Protein 8B4U (pdb70)

Foldseek 3Di:
DKDKDWDDFPRWIKIKIKQAAPPQDDQAAAAEEEEFEDDLAFQCGDVSLNVVLCVLVSVVTYIYITIGQDCHDPIHHNVQPDALVSSLRVSVVVLVVQCPDSRHDQQRYAYEYAASGLQSRLVNLLPPPSHQEYEYALYAQADCLVVQCVQDDPVQVVVLVVFDFDDSDPPGTYHCNHSVHVVVPRSLVRLLSRLHEYEAEHECAEPPHHCVSVVSSCVNCCPSYVLHYYHYQYVAYRSRPDPVSSVVSSVVVSVSVVVVVRDDVVVVD

Structure (mmCIF, N/CA/C/O bac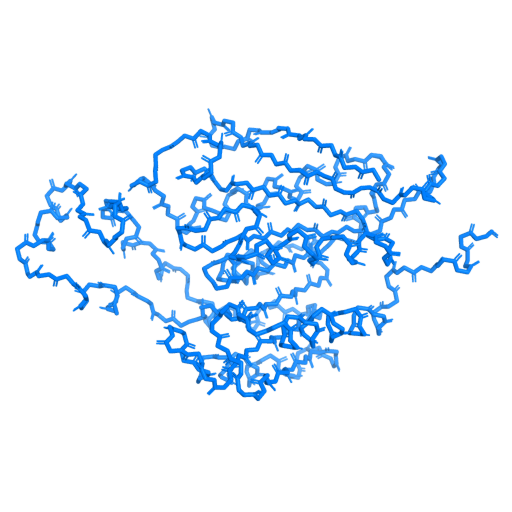kbone):
data_8B4U
#
_entry.id   8B4U
#
_cell.length_a   79.292
_cell.length_b   79.292
_cell.length_c   171.546
_cell.angle_alpha   90.000
_cell.angle_beta   90.000
_cell.angle_gamma   120.000
#
_symmetry.space_group_name_H-M   'P 61 2 2'
#
loop_
_entity.id
_entity.type
_entity.pdbx_description
1 polymer 'Alpha/beta hydrolase'
2 non-polymer 1,2-ETHANEDIOL
3 non-polymer 'PHOSPHATE ION'
4 non-polymer 'CHLORIDE ION'
5 water water
#
loop_
_atom_site.group_PDB
_atom_site.id
_atom_site.type_symbol
_atom_site.label_atom_id
_atom_site.label_alt_id
_atom_site.label_comp_id
_atom_site.label_asym_id
_atom_site.label_entity_id
_atom_site.label_seq_id
_atom_site.pdbx_PDB_ins_code
_atom_site.Cartn_x
_atom_site.Cartn_y
_atom_site.Cartn_z
_atom_site.occupancy
_atom_site.B_iso_or_equiv
_atom_site.auth_seq_id
_atom_site.auth_comp_id
_atom_site.auth_asym_id
_atom_site.auth_atom_id
_atom_site.pdbx_PDB_model_num
ATOM 1 N N . MET A 1 1 ? -18.94000 56.51600 7.10900 1.000 42.58878 1 MET A N 1
ATOM 2 C CA . MET A 1 1 ? -19.42800 57.56300 6.15300 1.000 35.81272 1 MET A CA 1
ATOM 3 C C . MET A 1 1 ? -18.46400 58.73600 6.16600 1.000 34.09346 1 MET A C 1
ATOM 4 O O . MET A 1 1 ? -18.05300 59.19700 7.24000 1.000 31.52202 1 MET A O 1
ATOM 20 N N . ILE A 1 2 ? -18.11500 59.22000 4.97500 1.000 28.21256 2 ILE A N 1
ATOM 21 C CA . ILE A 1 2 ? -17.25400 60.38400 4.79300 1.000 26.05722 2 ILE A CA 1
ATOM 22 C C . ILE A 1 2 ? -17.97000 61.35100 3.86400 1.000 27.91962 2 ILE A C 1
ATOM 23 O O . ILE A 1 2 ? -18.32800 60.98800 2.74000 1.000 31.10896 2 ILE A O 1
ATOM 39 N N . LYS A 1 3 ? -18.16700 62.58200 4.31800 1.000 27.46936 3 LYS A N 1
ATOM 40 C CA . LYS A 1 3 ? -18.83100 63.54200 3.46200 1.000 27.03573 3 LYS A CA 1
ATOM 41 C C . LYS A 1 3 ? -18.21400 64.92700 3.59800 1.000 25.61128 3 LYS A C 1
ATOM 42 O O . LYS A 1 3 ? -17.85100 65.35600 4.70700 1.000 26.48211 3 LYS A O 1
ATOM 61 N N . PRO A 1 4 ? -18.10600 65.65200 2.49300 1.000 27.14710 4 PRO A N 1
ATOM 62 C CA . PRO A 1 4 ? -17.61000 67.03100 2.58300 1.000 24.48292 4 PRO A CA 1
ATOM 63 C C . PRO A 1 4 ? -18.61400 67.93100 3.28500 1.000 28.67571 4 PRO A C 1
ATOM 64 O O . PRO A 1 4 ? -19.82900 67.73100 3.20800 1.000 27.28186 4 PRO A O 1
ATOM 75 N N . VAL A 1 5 ? -18.09200 68.96500 3.94300 1.000 25.44155 5 VAL A N 1
ATOM 76 C CA . VAL A 1 5 ? -18.92800 69.93600 4.63500 1.000 24.60468 5 VAL A CA 1
ATOM 77 C C . VAL A 1 5 ? -18.34700 71.31800 4.40100 1.000 27.84689 5 VAL A C 1
ATOM 78 O O . VAL A 1 5 ? -17.19500 71.45700 3.98700 1.000 26.16953 5 VAL A O 1
ATOM 91 N N . THR A 1 6 ? -19.17400 72.34400 4.64700 1.000 25.93648 6 THR A N 1
ATOM 92 C CA . THR A 1 6 ? -18.70900 73.72600 4.62200 1.000 24.79712 6 THR A CA 1
ATOM 93 C C . THR A 1 6 ? -19.26000 74.49800 5.81600 1.000 30.93928 6 THR A C 1
ATOM 94 O O . THR A 1 6 ? -20.32000 74.16400 6.35000 1.000 27.55138 6 THR A O 1
ATOM 105 N N . PHE A 1 7 ? -18.53200 75.54200 6.23000 1.000 24.76262 7 PHE A N 1
ATOM 106 C CA . PHE A 1 7 ? -19.04300 76.48600 7.21200 1.000 25.33243 7 PHE A CA 1
ATOM 107 C C . PHE A 1 7 ? -18.26600 77.78000 7.02200 1.000 26.45639 7 PHE A C 1
ATOM 108 O O . PHE A 1 7 ? -17.24700 77.81600 6.33000 1.000 26.72823 7 PHE A O 1
ATOM 125 N N A MET A 1 8 ? -18.78100 78.85000 7.61900 0.688 28.84922 8 MET A N 1
ATOM 126 N N B MET A 1 8 ? -18.76400 78.85400 7.61700 0.312 28.78247 8 MET A N 1
ATOM 127 C CA A MET A 1 8 ? -18.18900 80.16800 7.45900 0.688 26.85100 8 MET A CA 1
ATOM 128 C CA B MET A 1 8 ? -18.17000 80.16900 7.42600 0.312 27.12515 8 MET A CA 1
ATOM 129 C C A MET A 1 8 ? -17.32200 80.48700 8.66700 0.688 27.99702 8 MET A C 1
ATOM 130 C C B MET A 1 8 ? -17.37200 80.56300 8.66200 0.312 28.10994 8 MET A C 1
ATOM 131 O O A MET A 1 8 ? -17.66500 80.13300 9.80000 0.688 27.01204 8 MET A O 1
ATOM 132 O O B MET A 1 8 ? -17.79100 80.30500 9.79800 0.312 26.99914 8 MET A O 1
ATOM 159 N N . SER A 1 9 ? -16.24200 81.23200 8.42400 1.000 26.50970 9 SER A N 1
ATOM 160 C CA . SER A 1 9 ? -15.38400 81.75500 9.47600 1.000 25.71511 9 SER A CA 1
ATOM 161 C C . SER A 1 9 ? -14.80000 83.06300 8.97100 1.000 29.08984 9 SER A C 1
ATOM 162 O O . SER A 1 9 ? -14.33000 83.12400 7.83100 1.000 27.07459 9 SER A O 1
ATOM 170 N N . GLU A 1 10 ? -14.90900 84.11500 9.78400 1.000 24.83903 10 GLU A N 1
ATOM 171 C CA . GLU A 1 10 ? -14.38600 85.43200 9.45500 1.000 26.84676 10 GLU A CA 1
ATOM 172 C C . GLU A 1 10 ? -14.81800 85.83900 8.04700 1.000 32.11220 10 GLU A C 1
ATOM 173 O O . GLU A 1 10 ? -14.06800 86.48100 7.30500 1.000 32.33013 10 GLU A O 1
ATOM 185 N N . GLY A 1 11 ? -16.09500 85.57600 7.73300 1.000 26.94086 11 GLY A N 1
ATOM 186 C CA . GLY A 1 11 ? -16.68700 86.05700 6.50000 1.000 29.26128 11 GLY A CA 1
ATOM 187 C C . GLY A 1 11 ? -16.37300 85.24100 5.26100 1.000 27.39469 11 GLY A C 1
ATOM 188 O O . GLY A 1 11 ? -16.70500 85.68100 4.14900 1.000 30.43658 11 GLY A O 1
ATOM 192 N N . GLU A 1 12 ? -15.73200 84.07900 5.41000 1.000 26.29028 12 GLU A N 1
ATOM 193 C CA . GLU A 1 12 ? -15.21600 83.30400 4.28500 1.000 28.58974 12 GLU A CA 1
ATOM 194 C C . GLU A 1 12 ? -15.56500 81.83400 4.48100 1.000 30.66272 12 GLU A C 1
ATOM 195 O O . GLU A 1 12 ? -15.74600 81.36600 5.60300 1.000 27.93847 12 GLU A O 1
ATOM 207 N N . GLN A 1 13 ? -15.65700 81.10200 3.38200 1.000 24.33717 13 GLN A N 1
ATOM 208 C CA . GLN A 1 13 ? -15.97100 79.68500 3.44400 1.000 24.09587 13 GLN A CA 1
ATOM 209 C C . GLN A 1 13 ? -14.76500 78.82900 3.78600 1.000 23.00500 13 GLN A C 1
ATOM 210 O O . GLN A 1 13 ? -13.66300 79.02700 3.24800 1.000 26.26003 13 GLN A O 1
ATOM 224 N N . ILE A 1 14 ? -15.01300 77.85500 4.66500 1.000 20.91623 14 ILE A N 1
ATOM 225 C CA . ILE A 1 14 ? -14.10400 76.76700 4.97100 1.000 20.96419 14 ILE A CA 1
ATOM 226 C C . ILE A 1 14 ? -14.72800 75.50100 4.40500 1.000 22.23502 14 ILE A C 1
ATOM 227 O O . ILE A 1 14 ? -15.92600 75.25500 4.56700 1.000 24.88226 14 ILE A O 1
ATOM 243 N N . ILE A 1 15 ? -13.90400 74.68600 3.78900 1.000 23.93291 15 ILE A N 1
ATOM 244 C CA . ILE A 1 15 ? -14.29000 73.35700 3.33300 1.000 21.43979 15 ILE A CA 1
ATOM 245 C C . ILE A 1 15 ? -13.61700 72.30100 4.20200 1.000 21.21965 15 ILE A C 1
ATOM 246 O O . ILE A 1 15 ? -12.43000 72.39800 4.54400 1.000 23.10956 15 ILE A O 1
ATOM 262 N N . GLY A 1 16 ? -14.38900 71.30000 4.57600 1.000 21.74968 16 GLY A N 1
ATOM 263 C CA . GLY A 1 16 ? -13.82300 70.23600 5.35500 1.000 22.83971 16 GLY A CA 1
ATOM 264 C C . GLY A 1 16 ? -14.41100 68.89900 4.98400 1.000 22.30452 16 GLY A C 1
ATOM 265 O O . GLY A 1 16 ? -15.16500 68.78800 4.02500 1.000 23.66869 16 GLY A O 1
ATOM 269 N N A VAL A 1 17 ? -14.05400 67.88000 5.75000 0.693 22.34408 17 VAL A N 1
ATOM 270 N N B VAL A 1 17 ? -14.07000 67.87000 5.74600 0.307 22.50572 17 VAL A N 1
ATOM 271 C CA A VAL A 1 17 ? -14.55300 66.53000 5.54700 0.693 23.32325 17 VAL A CA 1
ATOM 272 C CA B VAL A 1 17 ? -14.58500 66.52700 5.51800 0.307 23.38813 17 VAL A CA 1
ATOM 273 C C A VAL A 1 17 ? -14.96100 65.98500 6.90900 0.693 23.52780 17 VAL A C 1
ATOM 274 C C B VAL A 1 17 ? -14.93900 65.94200 6.88000 0.307 23.65373 17 VAL A C 1
ATOM 275 O O A VAL A 1 17 ? -14.22900 66.14200 7.89300 0.693 24.19306 17 VAL A O 1
ATOM 276 O O B VAL A 1 17 ? -14.15500 66.03700 7.83200 0.307 24.09936 17 VAL A O 1
ATOM 301 N N . LEU A 1 18 ? -16.10500 65.31200 6.95700 1.000 25.52956 18 LEU A N 1
ATOM 302 C CA . LEU A 1 18 ? -16.66800 64.80600 8.20400 1.000 24.28344 18 LEU A CA 1
ATOM 303 C C . LEU A 1 18 ? -16.71900 63.29300 8.10300 1.000 25.10480 18 LEU A C 1
ATOM 304 O O . LEU A 1 18 ? -17.31400 62.75400 7.15300 1.000 26.39083 18 LEU A O 1
ATOM 320 N N . HIS A 1 19 ? -16.09700 62.62100 9.08200 1.000 27.07676 19 HIS A N 1
ATOM 321 C CA . HIS A 1 19 ? -16.16100 61.17300 9.23300 1.000 27.24041 19 HIS A CA 1
ATOM 322 C C . HIS A 1 19 ? -17.21600 60.83900 10.28100 1.000 25.19419 19 HIS A C 1
ATOM 323 O O . HIS A 1 19 ? -17.13500 61.30800 11.42300 1.000 27.92379 19 HIS A O 1
ATOM 337 N N . VAL A 1 20 ? -18.18800 60.02100 9.90800 1.000 25.35480 20 VAL A N 1
ATOM 338 C CA . VAL A 1 20 ? -19.28600 59.65900 10.79200 1.000 25.86785 20 VA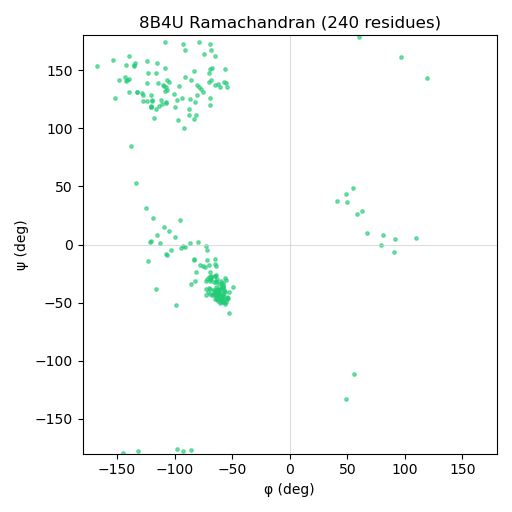L A CA 1
ATOM 339 C C . VAL A 1 20 ? -19.30100 58.14200 10.89400 1.000 28.99044 20 VAL A C 1
ATOM 340 O O . VAL A 1 20 ? -19.41200 57.46300 9.87000 1.000 30.59907 20 VAL A O 1
ATOM 353 N N . PRO A 1 21 ? -19.21500 57.56700 12.09500 1.000 27.71394 21 PRO A N 1
ATOM 354 C CA . PRO A 1 21 ? -19.31000 56.10000 12.21100 1.000 30.88732 21 PRO A CA 1
ATOM 355 C C . PRO A 1 21 ? -20.58100 55.52700 11.59500 1.000 33.80409 21 PRO A C 1
ATOM 356 O O . PRO A 1 21 ? -21.67400 56.09100 11.70300 1.000 34.02204 21 PRO A O 1
ATOM 367 N N . ASP A 1 22 ? -20.42100 54.39200 10.91100 1.000 35.85110 22 ASP A N 1
ATOM 368 C CA . ASP A 1 22 ? -21.57500 53.78200 10.26600 1.000 37.82354 22 ASP A CA 1
ATOM 369 C C . ASP A 1 22 ? -22.48700 53.03100 11.23000 1.000 43.48194 22 ASP A C 1
ATOM 370 O O . ASP A 1 22 ? -23.63500 52.75700 10.87400 1.000 50.01114 22 ASP A O 1
ATOM 379 N N . ASP A 1 23 ? -22.01700 52.69400 12.43100 1.000 47.53992 23 ASP A N 1
ATOM 380 C CA . ASP A 1 23 ? -22.82900 51.98000 13.41200 1.000 57.58198 23 ASP A CA 1
ATOM 381 C C . ASP A 1 23 ? -23.49200 52.92300 14.41100 1.000 61.84931 23 ASP A C 1
ATOM 382 O O . ASP A 1 23 ? -23.90700 52.48800 15.49100 1.000 61.34360 23 ASP A O 1
ATOM 391 N N . LEU A 1 24 ? -23.63100 54.19600 14.05700 1.000 56.52455 24 LEU A N 1
ATOM 392 C CA . LEU A 1 24 ? -24.21600 55.20000 14.94100 1.000 64.42565 24 LEU A CA 1
ATOM 393 C C . LEU A 1 24 ? -25.72500 55.19600 14.74700 1.000 70.66931 24 LEU A C 1
ATOM 394 O O . LEU A 1 24 ? -26.22100 55.60200 13.69100 1.000 79.74482 24 LEU A O 1
ATOM 410 N N . ARG A 1 25 ? -26.45200 54.75000 15.77100 1.000 88.58273 25 ARG A N 1
ATOM 411 C CA . ARG A 1 25 ? -27.90100 54.62000 15.69500 1.000 99.51055 25 ARG A CA 1
ATOM 412 C C . ARG A 1 25 ? -28.58000 55.99200 15.64800 1.000 97.62609 25 ARG A C 1
ATOM 413 O O . ARG A 1 25 ? -27.96200 57.03600 15.86900 1.000 105.68298 25 ARG A O 1
ATOM 423 N N . GLY A 1 26 ? -29.89300 55.96400 15.41400 1.000 93.23300 26 GLY A N 1
ATOM 424 C CA . GLY A 1 26 ? -30.70700 57.16000 15.29000 1.000 92.36898 26 GLY A CA 1
ATOM 425 C C . GLY A 1 26 ? -30.61700 58.17100 16.41400 1.000 92.48034 26 GLY A C 1
ATOM 426 O O . GLY A 1 26 ? -30.28700 59.33400 16.16300 1.000 96.13803 26 GLY A O 1
ATOM 430 N N . ASP A 1 27 ? -30.94300 57.76900 17.64400 1.000 90.05190 27 ASP A N 1
ATOM 431 C CA . ASP A 1 27 ? -30.87100 58.69200 18.77100 1.000 85.35848 27 ASP A CA 1
ATOM 432 C C . ASP A 1 27 ? -29.46800 58.80800 19.35700 1.000 88.70758 27 ASP A C 1
ATOM 433 O O . ASP A 1 27 ? -29.21400 59.73800 20.13400 1.000 84.86690 27 ASP A O 1
ATOM 442 N N . LYS A 1 28 ? -28.55800 57.90400 19.00200 1.000 73.47297 28 LYS A N 1
ATOM 443 C CA . LYS A 1 28 ? -27.25900 57.84300 19.65100 1.000 59.98770 28 LYS A CA 1
ATOM 444 C C . LYS A 1 28 ? -26.39800 59.03900 19.26500 1.000 56.84728 28 LYS A C 1
ATOM 445 O O . LYS A 1 28 ? -26.49200 59.57900 18.15500 1.000 51.64541 28 LYS A O 1
ATOM 453 N N . ARG A 1 29 ? -25.55400 59.45900 20.20800 1.000 43.70491 29 ARG A N 1
ATOM 454 C CA . ARG A 1 29 ? -24.61800 60.55400 19.99500 1.000 39.46645 29 ARG A CA 1
ATOM 455 C C . ARG A 1 29 ? -23.20300 60.07200 20.27600 1.000 38.80546 29 ARG A C 1
ATOM 456 O O . ARG A 1 29 ? -22.96400 59.35300 21.25000 1.000 47.34481 29 ARG A O 1
ATOM 477 N N . ALA A 1 30 ? -22.27400 60.48400 19.44100 1.000 30.40867 30 ALA A N 1
ATOM 478 C CA . ALA A 1 30 ? -20.90300 60.05300 19.53500 1.000 32.65006 30 ALA A CA 1
ATOM 479 C C . ALA A 1 30 ? -20.00900 61.18800 20.02100 1.000 29.68131 30 ALA A C 1
ATOM 480 O O . ALA A 1 30 ? -20.28900 62.36500 19.76500 1.000 31.49454 30 ALA A O 1
ATOM 487 N N . PRO A 1 31 ? -18.90400 60.86700 20.68900 1.000 31.05828 31 PRO A N 1
ATOM 488 C CA . PRO A 1 31 ? -17.86300 61.87600 20.90600 1.000 29.52475 31 PRO A CA 1
ATOM 489 C C . PRO A 1 31 ? -17.26800 62.29100 19.57500 1.000 29.40009 31 PRO A C 1
ATOM 490 O O . PRO A 1 31 ? -17.44300 61.61600 18.55200 1.000 27.65303 31 PRO A O 1
ATOM 495 N N . ALA A 1 32 ? -16.59000 63.44500 19.58200 1.000 25.68587 32 ALA A N 1
ATOM 496 C CA . ALA A 1 32 ? -16.09500 64.00800 18.33600 1.000 22.86939 32 ALA A CA 1
ATOM 497 C C . ALA A 1 32 ? -14.72700 64.64500 18.52300 1.000 25.57780 32 ALA A C 1
ATOM 498 O O . ALA A 1 32 ? -14.35700 65.07200 19.61600 1.000 26.28480 32 ALA A O 1
ATOM 505 N N . ILE A 1 33 ? -13.98600 64.70600 17.42000 1.000 23.86116 33 ILE A N 1
ATOM 506 C CA . ILE A 1 33 ? -12.66800 65.32100 17.37000 1.000 22.94938 33 ILE A CA 1
ATOM 507 C C . ILE A 1 33 ? -12.56900 66.24700 16.16100 1.000 24.49813 33 ILE A C 1
ATOM 508 O O . ILE A 1 33 ? -12.90600 65.85900 15.04100 1.000 24.97804 33 ILE A O 1
ATOM 524 N N . ALA A 1 34 ? -12.08600 67.45700 16.38800 1.000 22.06026 34 ALA A N 1
ATOM 525 C CA . ALA A 1 34 ? -11.71000 68.39100 15.33400 1.000 23.27888 34 ALA A CA 1
ATOM 526 C C . ALA A 1 34 ? -10.19600 68.34200 15.18000 1.000 20.45038 34 ALA A C 1
ATOM 527 O O . ALA A 1 34 ? -9.47800 68.43400 16.18100 1.000 21.63003 34 ALA A O 1
ATOM 534 N N . MET A 1 35 ? -9.72700 68.16800 13.94000 1.000 22.10251 35 MET A N 1
ATOM 535 C CA . MET A 1 35 ? -8.30900 68.02400 13.60100 1.000 20.25207 35 MET A CA 1
ATOM 536 C C . MET A 1 35 ? -7.80800 69.27300 12.88700 1.000 22.83047 35 MET A C 1
ATOM 537 O O . MET A 1 35 ? -8.45000 69.74400 11.94500 1.000 22.60941 35 MET A O 1
ATOM 551 N N . PHE A 1 36 ? -6.66300 69.79100 13.33900 1.000 21.34025 36 PHE A N 1
ATOM 552 C CA . PHE A 1 36 ? -6.08600 71.04700 12.87300 1.000 22.32277 36 PHE A CA 1
ATOM 553 C C . PHE A 1 36 ? -4.75100 70.77500 12.19200 1.000 20.91378 36 PHE A C 1
ATOM 554 O O . PHE A 1 36 ? -3.81000 70.26400 12.82400 1.000 22.35685 36 PHE A O 1
ATOM 571 N N . HIS A 1 37 ? -4.68300 71.08100 10.90200 1.000 20.73535 37 HIS A N 1
ATOM 572 C CA . HIS A 1 37 ? -3.46600 70.81100 10.14900 1.000 22.16886 37 HIS A CA 1
ATOM 573 C C . HIS A 1 37 ? -2.38800 71.86000 10.39600 1.000 22.65981 37 HIS A C 1
ATOM 574 O O . HIS A 1 37 ? -2.59600 72.87900 11.05100 1.000 21.77065 37 HIS A O 1
ATOM 588 N N . GLY A 1 38 ? -1.20900 71.59800 9.83300 1.000 21.93961 38 GLY A N 1
ATOM 589 C CA . GLY A 1 38 ? -0.05100 72.43600 10.02700 1.000 25.08015 38 GLY A CA 1
ATOM 590 C C . GLY A 1 38 ? 0.14500 73.52800 8.98100 1.000 22.68821 38 GLY A C 1
ATOM 591 O O . GLY A 1 38 ? -0.61700 73.70400 8.03600 1.000 22.76215 38 GLY A O 1
ATOM 595 N N . PHE A 1 39 ? 1.24800 74.24400 9.17500 1.000 21.91298 39 PHE A N 1
ATOM 596 C CA . PHE A 1 39 ? 1.69000 75.36800 8.35100 1.000 24.82996 39 PHE A CA 1
ATOM 597 C C . PHE A 1 39 ? 2.13900 74.89800 6.97700 1.000 25.11503 39 PHE A C 1
ATOM 598 O O . PHE A 1 39 ? 3.10700 74.14900 6.84600 1.000 25.93645 39 PHE A O 1
ATOM 615 N N . THR A 1 40 ? 1.46400 75.40500 5.95600 1.000 24.75147 40 THR A N 1
ATOM 616 C CA . THR A 1 40 ? 1.53500 74.99400 4.55600 1.000 20.47754 40 THR A CA 1
ATOM 617 C C . THR A 1 40 ? 0.96800 73.59200 4.36700 1.000 24.78712 40 THR A C 1
ATOM 618 O O . THR A 1 40 ? 1.07900 73.03600 3.27200 1.000 27.08786 40 THR A O 1
ATOM 629 N N . GLY A 1 41 ? 0.31900 73.03300 5.39000 1.000 23.86581 41 GLY A N 1
ATOM 630 C CA . GLY A 1 41 ? -0.42600 71.79600 5.26500 1.000 25.35103 41 GLY A CA 1
ATOM 631 C C . GLY A 1 41 ? -1.86200 72.01700 4.78800 1.000 23.95359 41 GLY A C 1
ATOM 632 O O . GLY A 1 41 ? -2.30600 73.12100 4.47600 1.000 22.88556 41 GLY A O 1
ATOM 636 N N . ASN A 1 42 ? -2.59100 70.91600 4.72000 1.000 24.73326 42 ASN A N 1
ATOM 637 C CA . ASN A 1 42 ? -4.01200 70.91200 4.41200 1.000 23.22544 42 ASN A CA 1
ATOM 638 C C . ASN A 1 42 ? -4.65000 69.79900 5.23200 1.000 22.51280 42 ASN A C 1
ATOM 639 O O . ASN A 1 42 ? -3.96700 69.06500 5.94700 1.000 24.35738 42 ASN A O 1
ATOM 650 N N . LYS A 1 43 ? -5.96100 69.62500 5.06600 1.000 21.71533 43 LYS A N 1
ATOM 651 C CA . LYS A 1 43 ? -6.70200 68.72800 5.94700 1.000 21.55521 43 LYS A CA 1
ATOM 652 C C . LYS A 1 43 ? -6.37300 67.25800 5.73800 1.000 22.46024 43 LYS A C 1
ATOM 653 O O . LYS A 1 43 ? -6.68000 66.45000 6.61900 1.000 22.95518 43 LYS A O 1
ATOM 672 N N . SER A 1 44 ? -5.76900 66.89400 4.61000 1.000 22.00597 44 SER A N 1
ATOM 673 C CA . SER A 1 44 ? -5.32300 65.51900 4.39200 1.000 21.51589 44 SER A CA 1
ATOM 674 C C . SER A 1 44 ? -3.97300 65.26100 5.05600 1.000 23.35857 44 SER A C 1
ATOM 675 O O . SER A 1 44 ? -3.71000 64.15000 5.54200 1.000 22.34882 44 SER A O 1
ATOM 683 N N . GLU A 1 45 ? -3.14000 66.30700 5.12400 1.000 23.62077 45 GLU A N 1
ATOM 684 C CA . GLU A 1 45 ? -1.78500 66.34500 5.67900 1.000 22.38841 45 GLU A CA 1
ATOM 685 C C . GLU A 1 45 ? -0.77900 65.40600 5.01800 1.000 23.22676 45 GLU A C 1
ATOM 686 O O . GLU A 1 45 ? -1.08500 64.70500 4.05500 1.000 23.42095 45 GLU A O 1
ATOM 698 N N . ALA A 1 46 ? 0.45800 65.45800 5.50600 1.000 24.13280 46 ALA A N 1
ATOM 699 C CA . ALA A 1 46 ? 1.58300 64.86400 4.80300 1.000 22.12342 46 ALA A CA 1
ATOM 700 C C . ALA A 1 46 ? 1.35000 63.37800 4.65500 1.000 23.86049 46 ALA A C 1
ATOM 701 O O . ALA A 1 46 ? 0.94000 62.71700 5.61200 1.000 24.23721 46 ALA A O 1
ATOM 708 N N . HIS A 1 47 ? 1.61500 62.87000 3.45700 1.000 24.29770 47 HIS A N 1
ATOM 709 C CA . HIS A 1 47 ? 1.35300 61.48400 3.07900 1.000 24.51295 47 HIS A CA 1
ATOM 710 C C . HIS A 1 47 ? 0.00400 60.98400 3.61100 1.000 23.57260 47 HIS A C 1
ATOM 711 O O . HIS A 1 47 ? -0.13800 59.79200 3.93500 1.000 26.25240 47 HIS A O 1
ATOM 725 N N . ARG A 1 48 ? -1.00500 61.88200 3.59900 1.000 22.68117 48 ARG A N 1
ATOM 726 C CA . ARG A 1 48 ? -2.38700 61.55700 3.97500 1.000 23.93187 48 ARG A CA 1
ATOM 727 C C . ARG A 1 48 ? -2.45900 61.11500 5.43200 1.000 24.51824 48 ARG A C 1
ATOM 728 O O . ARG A 1 48 ? -3.36900 60.39100 5.83100 1.000 24.04077 48 ARG A O 1
ATOM 749 N N . LEU A 1 49 ? -1.54300 61.61200 6.26900 1.000 23.50877 49 LEU A N 1
ATOM 750 C CA . LEU A 1 49 ? -1.55900 61.23700 7.68100 1.000 22.54204 49 LEU A CA 1
ATOM 751 C C . LEU A 1 49 ? -2.91800 61.48200 8.33600 1.000 23.39766 49 LEU A C 1
ATOM 752 O O . LEU A 1 49 ? -3.43000 60.62700 9.06600 1.000 25.34032 49 LEU A O 1
ATOM 768 N N . PHE A 1 50 ? -3.51900 62.65600 8.10300 1.000 22.09386 50 PHE A N 1
ATOM 769 C CA . PHE A 1 50 ? -4.79600 62.96300 8.74700 1.000 23.96409 50 PHE A CA 1
ATOM 770 C C . PHE A 1 50 ? -5.94600 62.09800 8.22700 1.000 23.68829 50 PHE A C 1
ATOM 771 O O . PHE A 1 50 ? -6.92100 61.82800 8.95600 1.000 23.54691 50 PHE A O 1
ATOM 788 N N . VAL A 1 51 ? -5.87100 61.66900 6.97500 1.000 23.94921 51 VAL A N 1
ATOM 789 C CA . VAL A 1 51 ? -6.88500 60.74400 6.47300 1.000 21.56621 51 VAL A CA 1
ATOM 790 C C . VAL A 1 51 ? -6.82100 59.43800 7.25100 1.000 23.75001 51 VAL A C 1
ATOM 791 O O . VAL A 1 51 ? -7.84600 58.88100 7.67100 1.000 25.67820 51 VAL A O 1
ATOM 804 N N . HIS A 1 52 ? -5.60500 58.92300 7.44400 1.000 23.21879 52 HIS A N 1
ATOM 805 C CA . HIS A 1 52 ? -5.45700 57.66900 8.17300 1.000 24.14335 52 HIS A CA 1
ATOM 806 C C . HIS A 1 52 ? -5.83200 57.83100 9.64100 1.000 28.94917 52 HIS A C 1
ATOM 807 O O . HIS A 1 52 ? -6.51800 56.97200 10.21300 1.000 25.34345 52 HIS A O 1
ATOM 821 N N . VAL A 1 53 ? -5.39500 58.92000 10.26300 1.000 23.47282 53 VAL A N 1
ATOM 822 C CA . VAL A 1 53 ? -5.75500 59.16100 11.65200 1.000 24.32633 53 VAL A CA 1
ATOM 823 C C . VAL A 1 53 ? -7.26700 59.23600 11.79100 1.000 24.79355 53 VAL A C 1
ATOM 824 O O . VAL A 1 53 ? -7.85700 58.61000 12.67400 1.000 26.07995 53 VAL A O 1
ATOM 837 N N . ALA A 1 54 ? -7.91200 60.01300 10.91900 1.000 21.47610 54 ALA A N 1
ATOM 838 C CA . ALA A 1 54 ? -9.36300 60.18900 10.99700 1.000 25.95469 54 ALA A CA 1
ATOM 839 C C . ALA A 1 54 ? -10.10800 58.88100 10.76400 1.000 26.00421 54 ALA A C 1
ATOM 840 O O . ALA A 1 54 ? -11.08000 58.58500 11.47500 1.000 24.50942 54 ALA A O 1
ATOM 847 N N . ARG A 1 55 ? -9.64800 58.05600 9.81600 1.000 26.68861 55 ARG A N 1
ATOM 848 C CA . ARG A 1 55 ? -10.32500 56.78100 9.59500 1.000 27.01540 55 ARG A CA 1
ATOM 849 C C . ARG A 1 55 ? -10.23700 55.88700 10.83100 1.000 29.36007 55 ARG A C 1
ATOM 850 O O . ARG A 1 55 ? -11.20100 55.19600 11.18900 1.000 27.54245 55 ARG A O 1
ATOM 871 N N . SER A 1 56 ? -9.07100 55.85900 11.47000 1.000 26.39642 56 SER A N 1
ATOM 872 C CA . SER A 1 56 ? -8.88400 55.04700 12.66100 1.000 27.26743 56 SER A CA 1
ATOM 873 C C . SER A 1 56 ? -9.73300 55.54400 13.82300 1.000 27.39169 56 SER A C 1
ATOM 874 O O . SER A 1 56 ? -10.29800 54.73300 14.56800 1.000 28.42548 56 SER A O 1
ATOM 882 N N . LEU A 1 57 ? -9.78400 56.86800 14.02900 1.000 27.15383 57 LEU A N 1
ATOM 883 C CA . LEU A 1 57 ? -10.62800 57.43900 15.08100 1.000 26.62778 57 LEU A CA 1
ATOM 884 C C . LEU A 1 57 ? -12.10600 57.15900 14.83000 1.000 27.90201 57 LEU A C 1
ATOM 885 O O . LEU A 1 57 ? -12.85900 56.83300 15.75400 1.000 27.34614 57 LEU A O 1
ATOM 901 N N . CYS A 1 58 ? -12.53300 57.25900 13.58300 1.000 27.60409 58 CYS A N 1
ATOM 902 C CA . CYS A 1 58 ? -13.92400 56.98300 13.26200 1.000 27.81148 58 CYS A CA 1
ATOM 903 C C . CYS A 1 58 ? -14.26100 55.52100 13.48400 1.000 33.09288 58 CYS A C 1
ATOM 904 O O . CYS A 1 58 ? -15.35100 55.19800 13.99400 1.000 32.46847 58 CYS A O 1
ATOM 912 N N A ASN A 1 59 ? -13.34600 54.61700 13.09800 0.553 30.63427 59 ASN A N 1
ATOM 913 N N B ASN A 1 59 ? -13.34200 54.62200 13.11600 0.447 30.66057 59 ASN A N 1
ATOM 914 C CA A ASN A 1 59 ? -13.53000 53.19600 13.37700 0.553 33.50170 59 ASN A CA 1
ATOM 915 C CA B ASN A 1 59 ? -13.53200 53.20000 13.37500 0.447 33.52503 59 ASN A CA 1
ATOM 916 C C A ASN A 1 59 ? -13.66000 52.95000 14.87500 0.553 34.20692 59 ASN A C 1
ATOM 917 C C B ASN A 1 59 ? -13.60800 52.91700 14.87100 0.447 34.21575 59 ASN A C 1
ATOM 918 O O A ASN A 1 59 ? -14.34900 52.01000 15.29500 0.553 34.95489 59 ASN A O 1
ATOM 919 O O B ASN A 1 59 ? -14.22500 51.92600 15.28300 0.447 34.90769 59 ASN A O 1
ATOM 940 N N . ASP A 1 60 ? -12.97300 53.76000 15.68800 1.000 29.86025 60 ASP A N 1
ATOM 941 C CA . ASP A 1 60 ? -13.03200 53.70500 17.14500 1.000 34.26031 60 ASP A CA 1
ATOM 942 C C . ASP A 1 60 ? -14.28800 54.35200 17.72100 1.000 36.20667 60 ASP A C 1
ATOM 943 O O . ASP A 1 60 ? -14.47700 54.31700 18.93900 1.000 37.16317 60 ASP A O 1
ATOM 952 N N . GLY A 1 61 ? -15.12500 54.97100 16.89500 1.000 30.19048 61 GLY A N 1
ATOM 953 C CA . GLY A 1 61 ? -16.40100 55.47200 17.34400 1.000 32.67856 61 GLY A CA 1
ATOM 954 C C . GLY A 1 61 ? -16.54500 56.97300 17.42000 1.000 30.45950 61 GLY A C 1
ATOM 955 O O . GLY A 1 61 ? -17.60200 57.43800 17.86900 1.000 29.68403 61 GLY A O 1
ATOM 959 N N . PHE A 1 62 ? -15.54500 57.74000 16.97400 1.000 26.86514 62 PHE A N 1
ATOM 960 C CA . PHE A 1 62 ? -15.60900 59.18800 16.97300 1.000 26.89204 62 PHE A CA 1
ATOM 961 C C . PHE A 1 62 ? -16.17200 59.71600 15.66400 1.000 27.49574 62 PHE A C 1
ATOM 962 O O . PHE A 1 62 ? -15.85800 59.21200 14.57800 1.000 26.83536 62 PHE A O 1
ATOM 979 N N . VAL A 1 63 ? -16.94000 60.79400 15.77700 1.000 26.18427 63 VAL A N 1
ATOM 980 C CA . VAL A 1 63 ? -17.15300 61.70100 14.65600 1.000 24.76762 63 VAL A CA 1
ATOM 981 C C . VAL A 1 63 ? -15.89400 62.55300 14.52700 1.000 24.41170 63 VAL A C 1
ATOM 982 O O . VAL A 1 63 ? -15.36600 63.04800 15.53000 1.000 26.02793 63 VAL A O 1
ATOM 995 N N . VAL A 1 64 ? -15.38300 62.70500 13.30700 1.000 24.10397 64 VAL A N 1
ATOM 996 C CA . VAL A 1 64 ? -14.13400 63.42000 13.09000 1.000 22.44035 64 VAL A CA 1
ATOM 997 C C . VAL A 1 64 ? -14.33700 64.49300 12.02600 1.000 23.12808 64 VAL A C 1
ATOM 998 O O . VAL A 1 64 ? -14.80400 64.20600 10.92300 1.000 24.45795 64 VAL A O 1
ATOM 1011 N N . LEU A 1 65 ? -13.94400 65.71900 12.33900 1.000 22.22786 65 LEU A N 1
ATOM 1012 C CA . LEU A 1 65 ? -14.00400 66.82300 11.39100 1.000 22.35109 65 LEU A CA 1
ATOM 1013 C C . LEU A 1 65 ? -12.59100 67.26600 11.05700 1.000 22.82972 65 LEU A C 1
ATOM 1014 O O . LEU A 1 65 ? -11.84900 67.70600 11.94200 1.000 24.42132 65 LEU A O 1
ATOM 1030 N N . ARG A 1 66 ? -12.22400 67.16500 9.78900 1.000 22.99554 66 ARG A N 1
ATOM 1031 C CA . ARG A 1 66 ? -10.96700 67.70600 9.28000 1.000 23.58709 66 ARG A CA 1
ATOM 1032 C C . ARG A 1 66 ? -11.31500 68.83000 8.31100 1.000 22.47630 66 ARG A C 1
ATOM 1033 O O . ARG A 1 66 ? -12.30100 68.72400 7.57900 1.000 27.23127 66 ARG A O 1
ATOM 1054 N N . PHE A 1 67 ? -10.57500 69.94000 8.34700 1.000 23.04027 67 PHE A N 1
ATOM 1055 C CA . PHE A 1 67 ? -10.92500 71.06200 7.48000 1.000 19.99210 67 PHE A CA 1
ATOM 1056 C C . PHE A 1 67 ? -9.66800 71.87100 7.19100 1.000 21.20675 67 PHE A C 1
ATOM 1057 O O . PHE A 1 67 ? -8.65900 71.79500 7.91400 1.000 21.70997 67 PHE A O 1
ATOM 1074 N N . ASP A 1 68 ? -9.74400 72.62100 6.10200 1.000 23.04969 68 ASP A N 1
ATOM 1075 C CA . ASP A 1 68 ? -8.67200 73.51200 5.68300 1.000 23.31678 68 ASP A CA 1
ATOM 1076 C C . ASP A 1 68 ? -8.84000 74.85700 6.37200 1.000 22.19474 68 ASP A C 1
ATOM 1077 O O . ASP A 1 68 ? -9.89400 75.48200 6.26400 1.000 21.73454 68 ASP A O 1
ATOM 1086 N N . PHE A 1 69 ? -7.80700 75.31200 7.06900 1.000 20.72785 69 PHE A N 1
ATOM 1087 C CA . PHE A 1 69 ? -7.83100 76.68200 7.54500 1.000 22.42827 69 PHE A CA 1
ATOM 1088 C C . PHE A 1 69 ? -8.03100 77.62500 6.37200 1.000 23.22412 69 PHE A C 1
ATOM 1089 O O . PHE A 1 69 ? -7.57800 77.35600 5.26000 1.000 21.20947 69 PHE A O 1
ATOM 1106 N N . ARG A 1 70 ? -8.64700 78.77700 6.62800 1.000 21.78378 70 ARG A N 1
ATOM 1107 C CA . ARG A 1 70 ? -8.67700 79.80400 5.59700 1.000 21.27847 70 ARG A CA 1
ATOM 1108 C C . ARG A 1 70 ? -7.25900 80.11200 5.13300 1.000 23.77053 70 ARG A C 1
ATOM 1109 O O . ARG A 1 70 ? -6.33600 80.24800 5.95200 1.000 23.98268 70 ARG A O 1
ATOM 1130 N N . GLY A 1 71 ? -7.09700 80.21700 3.80700 1.000 24.32555 71 GLY A N 1
ATOM 1131 C CA . GLY A 1 71 ? -5.79800 80.40700 3.19700 1.000 24.93768 71 GLY A CA 1
ATOM 1132 C C . GLY A 1 71 ? -5.08400 79.12200 2.84100 1.000 22.65991 71 GLY A C 1
ATOM 1133 O O . GLY A 1 71 ? -3.99300 79.16700 2.26200 1.000 23.68078 71 GLY A O 1
ATOM 1137 N N . SER A 1 72 ? -5.63500 77.98100 3.22300 1.000 20.60453 72 SER A N 1
ATOM 1138 C CA . SER A 1 72 ? -5.01600 76.69400 2.97400 1.000 22.58795 72 SER A CA 1
ATOM 1139 C C . SER A 1 72 ? -5.99000 75.81600 2.19900 1.000 24.69280 72 SER A C 1
ATOM 1140 O O . SER A 1 72 ? -7.20800 76.04200 2.18800 1.000 21.70905 72 SER A O 1
ATOM 1148 N N . GLY A 1 73 ? -5.43300 74.82500 1.52200 1.000 24.01843 73 GLY A N 1
ATOM 1149 C CA . GLY A 1 73 ? -6.27200 73.86200 0.83400 1.000 22.51101 73 GLY A CA 1
ATOM 1150 C C . GLY A 1 73 ? -7.33600 74.52700 -0.02100 1.000 23.25721 73 GLY A C 1
ATOM 1151 O O . GLY A 1 73 ? -7.06000 75.43900 -0.82500 1.000 22.57059 73 GLY A O 1
ATOM 1155 N N . ASP A 1 74 ? -8.57200 74.03000 0.10900 1.000 21.74355 74 ASP A N 1
ATOM 1156 C CA . ASP A 1 74 ? -9.68500 74.47000 -0.71200 1.000 22.98888 74 ASP A CA 1
ATOM 1157 C C . ASP A 1 74 ? -10.57200 75.46900 -0.00800 1.000 21.04076 74 ASP A C 1
ATOM 1158 O O . ASP A 1 74 ? -11.57500 75.89300 -0.58700 1.000 24.39159 74 ASP A O 1
ATOM 1167 N N . SER A 1 75 ? -10.18200 75.92100 1.17300 1.000 23.24911 75 SER A N 1
ATOM 1168 C CA . SER A 1 75 ? -10.93500 77.00200 1.79400 1.000 22.35089 75 SER A CA 1
ATOM 1169 C C . SER A 1 75 ? -10.66100 78.34300 1.12900 1.000 26.72392 75 SER A C 1
ATOM 1170 O O . SER A 1 75 ? -9.71800 78.51300 0.36100 1.000 24.61549 75 SER A O 1
ATOM 1178 N N . ASP A 1 76 ? -11.54300 79.29800 1.40300 1.000 23.23578 76 ASP A N 1
ATOM 1179 C CA . ASP A 1 76 ? -11.36900 80.63400 0.87100 1.000 26.19855 76 ASP A CA 1
ATOM 1180 C C . ASP A 1 76 ? -10.15200 81.27800 1.53400 1.000 24.06921 76 ASP A C 1
ATOM 1181 O O . ASP A 1 76 ? -9.63700 80.79100 2.55000 1.000 24.27905 76 ASP A O 1
ATOM 1190 N N . GLY A 1 77 ? -9.71700 82.40100 0.96700 1.000 27.02752 77 GLY A N 1
ATOM 1191 C CA . GLY A 1 77 ? -8.63700 83.17900 1.53800 1.000 32.74102 77 GLY A CA 1
ATOM 1192 C C . GLY A 1 77 ? -7.29200 82.85900 0.89800 1.000 32.70027 77 GLY A C 1
ATOM 1193 O O . GLY A 1 77 ? -7.11500 81.85500 0.20900 1.000 30.36408 77 GLY A O 1
ATOM 1197 N N . GLU A 1 78 ? -6.34600 83.77600 1.07600 1.000 28.59091 78 GLU A N 1
ATOM 1198 C CA . GLU A 1 78 ? -4.99300 83.62800 0.55900 1.000 28.68298 78 GLU A CA 1
ATOM 1199 C C . GLU A 1 78 ? -4.06100 83.27400 1.70900 1.000 25.62548 78 GLU A C 1
ATOM 1200 O O . GLU A 1 78 ? -4.22100 83.76900 2.83900 1.000 26.19590 78 GLU A O 1
ATOM 1212 N N . PHE A 1 79 ? -3.12800 82.36300 1.43500 1.000 25.22644 79 PHE A N 1
ATOM 1213 C CA . PHE A 1 79 ? -2.23700 81.90400 2.48900 1.000 24.48114 79 PHE A CA 1
ATOM 1214 C C . PHE A 1 79 ? -1.46200 83.06900 3.10200 1.000 23.83757 79 PHE A C 1
ATOM 1215 O O . PHE A 1 79 ? -1.20600 83.09600 4.31300 1.000 25.67496 79 PHE A O 1
ATOM 1232 N N . GLU A 1 80 ? -1.07700 84.04100 2.28000 1.000 24.79946 80 GLU A N 1
ATOM 1233 C CA . GLU A 1 80 ? -0.20800 85.11300 2.77100 1.000 24.26685 80 GLU A CA 1
ATOM 1234 C C . GLU A 1 80 ? -0.88100 85.95300 3.85400 1.000 27.88514 80 GLU A C 1
ATOM 1235 O O . GLU A 1 80 ? -0.19800 86.66700 4.61500 1.000 30.26434 80 GLU A O 1
ATOM 1247 N N . ASP A 1 81 ? -2.20500 85.88000 3.94700 1.000 26.80470 81 ASP A N 1
ATOM 1248 C CA . ASP A 1 81 ? -2.96300 86.60800 4.95700 1.000 28.83783 81 ASP A CA 1
ATOM 1249 C C . ASP A 1 81 ? -3.17600 85.79600 6.23400 1.000 27.54131 81 ASP A C 1
ATOM 1250 O O . ASP A 1 81 ? -3.79800 86.29100 7.18500 1.000 29.25737 81 ASP A O 1
ATOM 1259 N N A MET A 1 82 ? -2.66700 84.57400 6.29200 0.595 25.10750 82 MET A N 1
ATOM 1260 N N B MET A 1 82 ? -2.65500 84.57600 6.29500 0.405 25.09245 82 MET A N 1
ATOM 1261 C CA A MET A 1 82 ? -2.98400 83.71600 7.42300 0.595 25.95592 82 MET A CA 1
ATOM 1262 C CA B MET A 1 82 ? -2.95000 83.70100 7.42000 0.405 26.01951 82 MET A CA 1
ATOM 1263 C C A MET A 1 82 ? -2.27000 84.19500 8.68400 0.595 28.06831 82 MET A C 1
ATOM 1264 C C B MET A 1 82 ? -2.26200 84.20400 8.68900 0.405 27.99496 82 MET A C 1
ATOM 1265 O O A MET A 1 82 ? -1.16600 84.74300 8.63700 0.595 26.22313 82 MET A O 1
ATOM 1266 O O B MET A 1 82 ? -1.17600 84.79400 8.65000 0.405 26.13794 82 MET A O 1
ATOM 1293 N N . THR A 1 83 ? -2.92900 84.00300 9.82600 1.000 24.39153 83 THR A N 1
ATOM 1294 C CA . THR A 1 83 ? -2.32100 84.26400 11.12300 1.000 22.56459 83 THR A CA 1
ATOM 1295 C C . THR A 1 83 ? -2.75100 83.16000 12.07900 1.000 21.62019 83 THR A C 1
ATOM 1296 O O . THR A 1 83 ? -3.79400 82.52200 11.88700 1.000 24.76621 83 THR A O 1
ATOM 1307 N N . VAL A 1 84 ? -1.93500 82.92000 13.11000 1.000 24.68664 84 VAL A N 1
ATOM 1308 C CA . VAL A 1 84 ? -2.33800 81.96900 14.14200 1.000 22.64589 84 VAL A CA 1
ATOM 1309 C C . VAL A 1 84 ? -3.65800 82.36900 14.78400 1.000 22.37763 84 VAL A C 1
ATOM 1310 O O . VAL A 1 84 ? -4.52700 81.49600 14.94300 1.000 25.05021 84 VAL A O 1
ATOM 1323 N N . PRO A 1 85 ? -3.88400 83.62600 15.17900 1.000 24.43071 85 PRO A N 1
ATOM 1324 C CA . PRO A 1 85 ? -5.21100 83.96700 15.73100 1.000 27.29144 85 PRO A CA 1
ATOM 1325 C C . PRO A 1 85 ? -6.34400 83.68200 14.76700 1.000 26.90853 85 PRO A C 1
ATOM 1326 O O . PRO A 1 85 ? -7.42200 83.23800 15.19300 1.000 26.31447 85 PRO A O 1
ATOM 1337 N N . GLY A 1 86 ? -6.10900 83.90000 13.47000 1.000 23.41261 86 GLY A N 1
ATOM 1338 C CA . GLY A 1 86 ? -7.12800 83.59300 12.48200 1.000 26.12776 86 GLY A CA 1
ATOM 1339 C C . GLY A 1 86 ? -7.43300 82.10900 12.43300 1.000 24.63389 86 GLY A C 1
ATOM 1340 O O . GLY A 1 86 ? -8.57200 81.70800 12.21900 1.000 24.35814 86 GLY A O 1
ATOM 1344 N N . GLU A 1 87 ? -6.41100 81.27400 12.61000 1.000 23.15569 87 GLU A N 1
ATOM 1345 C CA . GLU A 1 87 ? -6.62500 79.83000 12.66300 1.000 21.89396 87 GLU A CA 1
ATOM 1346 C C . GLU A 1 87 ? -7.30300 79.41400 13.97100 1.000 21.57126 87 GLU A C 1
ATOM 1347 O O . GLU A 1 87 ? -8.13200 78.50300 13.97300 1.000 23.90632 87 GLU A O 1
ATOM 1359 N N . VAL A 1 88 ? -7.05100 80.12100 15.06900 1.000 23.57440 88 VAL A N 1
ATOM 1360 C CA . VAL A 1 88 ? -7.81300 79.86500 16.29300 1.000 23.32115 88 VAL A CA 1
ATOM 1361 C C . VAL A 1 88 ? -9.28600 80.19900 16.09300 1.000 25.21369 88 VAL A C 1
ATOM 1362 O O . VAL A 1 88 ? -10.17200 79.45500 16.53900 1.000 25.38472 88 VAL A O 1
ATOM 1375 N N . CYS A 1 89 ? -9.57000 81.28800 15.37900 1.000 24.64802 89 CYS A N 1
ATOM 1376 C CA . CYS A 1 89 ? -10.95300 81.59300 15.01700 1.000 24.98157 89 CYS A CA 1
ATOM 1377 C C . CYS A 1 89 ? -11.57100 80.42500 14.26200 1.000 24.21887 89 CYS A C 1
ATOM 1378 O O . CYS A 1 89 ? -12.66500 79.95100 14.60400 1.000 25.21398 89 CYS A O 1
ATOM 1386 N N . ASP A 1 90 ? -10.87900 79.95700 13.21300 1.000 22.52179 90 ASP A N 1
ATOM 1387 C CA . ASP A 1 90 ? -11.38600 78.83400 12.42300 1.000 21.68390 90 ASP A CA 1
ATOM 1388 C C . ASP A 1 90 ? -11.60400 77.60300 13.28400 1.000 23.07033 90 ASP A C 1
ATOM 1389 O O . ASP A 1 90 ? -12.58700 76.87000 13.11200 1.000 22.65203 90 ASP A O 1
ATOM 1398 N N . ALA A 1 91 ? -10.64300 77.32200 14.15800 1.000 21.28437 91 ALA A N 1
ATOM 1399 C CA . ALA A 1 91 ? -10.70100 76.13300 15.00000 1.000 24.64335 91 ALA A CA 1
ATOM 1400 C C . ALA A 1 91 ? -11.91100 76.17200 15.91400 1.000 25.48799 91 ALA A C 1
ATOM 1401 O O . ALA A 1 91 ? -12.62300 75.16900 16.05100 1.000 22.73269 91 ALA A O 1
ATOM 1408 N N . SER A 1 92 ? -12.18800 77.34400 16.50600 1.000 21.99637 92 SER A N 1
ATOM 1409 C CA . SER A 1 92 ? -13.36000 77.49700 17.35400 1.000 23.10310 92 SER A CA 1
ATOM 1410 C C . SER A 1 92 ? -14.61800 77.27600 16.54300 1.000 25.45340 92 SER A C 1
ATOM 1411 O O . SER A 1 92 ? -15.58100 76.67200 17.02300 1.000 24.71700 92 SER A O 1
ATOM 1419 N N . ARG A 1 93 ? -14.62400 77.76200 15.30000 1.000 23.22708 93 ARG A N 1
ATOM 1420 C CA . ARG A 1 93 ? -15.79300 77.57600 14.44700 1.000 23.10089 93 ARG A CA 1
ATOM 1421 C C . ARG A 1 93 ? -16.01800 76.09900 14.16000 1.000 22.87567 93 ARG A C 1
ATOM 1422 O O . ARG A 1 93 ? -17.16800 75.66200 14.03000 1.000 23.14438 93 ARG A O 1
ATOM 1443 N N . SER A 1 94 ? -14.93800 75.31400 14.08100 1.000 22.87551 94 SER A N 1
ATOM 1444 C CA . SER A 1 94 ? -15.10400 73.88800 13.82100 1.000 22.95411 94 SER A CA 1
ATOM 1445 C C . SER A 1 94 ? -15.72500 73.20000 15.02100 1.000 26.44310 94 SER A C 1
ATOM 1446 O O . SER A 1 94 ? -16.49500 72.24800 14.85400 1.000 23.99700 94 SER A O 1
ATOM 1454 N N . ILE A 1 95 ? -15.47700 73.71800 16.22700 1.000 23.83286 95 ILE A N 1
ATOM 1455 C CA . ILE A 1 95 ? -16.14700 73.18700 17.41700 1.000 26.82626 95 ILE A CA 1
ATOM 1456 C C . ILE A 1 95 ? -17.61800 73.56600 17.39700 1.000 25.16075 95 ILE A C 1
ATOM 1457 O O . ILE A 1 95 ? -18.50000 72.75900 17.72800 1.000 26.44078 95 ILE A O 1
ATOM 1473 N N . ASP A 1 96 ? -17.91400 74.80500 16.99600 1.000 24.78042 96 ASP A N 1
ATOM 1474 C CA . ASP A 1 96 ? -19.30700 75.19200 16.84700 1.000 25.40019 96 ASP A CA 1
ATOM 1475 C C . ASP A 1 96 ? -20.02100 74.20700 15.92400 1.000 26.81081 96 ASP A C 1
ATOM 1476 O O . ASP A 1 96 ? -21.15500 73.80000 16.18100 1.000 27.26601 96 ASP A O 1
ATOM 1485 N N . PHE A 1 97 ? -19.38500 73.88400 14.79400 1.000 24.91503 97 PHE A N 1
ATOM 1486 C CA . PHE A 1 97 ? -19.97700 73.00200 13.78700 1.000 26.11165 97 PHE A CA 1
ATOM 1487 C C . PHE A 1 97 ? -20.30200 71.63600 14.38500 1.000 25.41375 97 PHE A C 1
ATOM 1488 O O . PHE A 1 97 ? -21.44700 71.16700 14.31000 1.000 25.43843 97 PHE A O 1
ATOM 1505 N N . LEU A 1 98 ? -19.33000 71.03500 15.07800 1.000 25.71387 98 LEU A N 1
ATOM 1506 C CA . LEU A 1 98 ? -19.56100 69.72900 15.70200 1.000 26.80783 98 LEU A CA 1
ATOM 1507 C C . LEU A 1 98 ? -20.64800 69.81200 16.76700 1.000 29.62255 98 LEU A C 1
ATOM 1508 O O . LEU A 1 98 ? -21.49100 68.91100 16.90000 1.000 27.31474 98 LEU A O 1
ATOM 1524 N N . SER A 1 99 ? -20.66800 70.91300 17.51300 1.000 26.04709 99 SER A N 1
ATOM 1525 C CA . SER A 1 99 ? -21.62600 71.05900 18.60200 1.000 27.93417 99 SER A CA 1
ATOM 1526 C C . SER A 1 99 ? -23.06200 71.09500 18.10200 1.000 28.74676 99 SER A C 1
ATOM 1527 O O . SER A 1 99 ? -23.99700 70.82000 18.87300 1.000 34.21671 99 SER A O 1
ATOM 1535 N N . GLU A 1 100 ? -23.26800 71.51600 16.85800 1.000 33.42155 100 GLU A N 1
ATOM 1536 C CA . GLU A 1 100 ? -24.61500 71.65000 16.31000 1.000 32.44876 100 GLU A CA 1
ATOM 1537 C C . GLU A 1 100 ? -25.09000 70.40900 15.56800 1.000 34.81551 100 GLU A C 1
ATOM 1538 O O . GLU A 1 100 ? -26.23300 70.38500 15.09200 1.000 38.29209 100 GLU A O 1
ATOM 1550 N N . LEU A 1 101 ? -24.26400 69.37800 15.47600 1.000 29.54408 101 LEU A N 1
ATOM 1551 C CA . LEU A 1 101 ? -24.69300 68.12900 14.87200 1.000 32.69177 101 LEU A CA 1
ATOM 1552 C C . LEU A 1 101 ? -25.49900 67.32200 15.87800 1.000 32.42218 101 LEU A C 1
ATOM 1553 O O . LEU A 1 101 ? -25.06400 67.14800 17.02000 1.000 32.92242 101 LEU A O 1
ATOM 1569 N N A ASN A 1 102 ? -26.66700 66.82800 15.43400 0.422 35.28523 102 ASN A N 1
ATOM 1570 N N B ASN A 1 102 ? -26.67300 66.83400 15.47900 0.578 35.18801 102 ASN A N 1
ATOM 1571 C CA A ASN A 1 102 ? -27.58000 66.09200 16.30700 0.422 38.68961 102 ASN A CA 1
ATOM 1572 C CA B ASN A 1 102 ? -27.50900 66.16300 16.47000 0.578 38.78008 102 ASN A CA 1
ATOM 1573 C C A ASN A 1 102 ? -26.94400 64.82500 16.85300 0.422 39.55968 102 ASN A C 1
ATOM 1574 C C B ASN A 1 102 ? -27.01400 64.76400 16.82200 0.578 39.62577 102 ASN A C 1
ATOM 1575 O O A ASN A 1 102 ? -27.28600 64.37500 17.95200 0.422 39.07237 102 ASN A O 1
ATOM 1576 O O B ASN A 1 102 ? -27.53200 64.16400 17.77600 0.578 38.53758 102 ASN A O 1
ATOM 1597 N N . PHE A 1 103 ? -26.01700 64.24200 16.10700 1.000 33.46059 103 PHE A N 1
ATOM 1598 C CA . PHE A 1 103 ? -25.46600 62.93100 16.41000 1.000 32.24705 103 PHE A CA 1
ATOM 1599 C C . PHE A 1 103 ? -24.11400 63.04900 17.09900 1.000 33.64272 103 PHE A C 1
ATOM 1600 O O . PHE A 1 103 ? -23.40600 62.04700 17.24500 1.000 34.90776 103 PHE A O 1
ATOM 1617 N N . VAL A 1 104 ? -23.72800 64.26100 17.51000 1.000 31.78710 104 VAL A N 1
ATOM 1618 C CA . VAL A 1 104 ? -22.50600 64.49000 18.26700 1.000 28.57346 104 VAL A CA 1
ATOM 1619 C C . VAL A 1 104 ? -22.86900 64.81700 19.70600 1.000 30.29570 104 VAL A C 1
ATOM 1620 O O . VAL A 1 104 ? -23.80600 65.58400 19.96600 1.000 33.03412 104 VAL A O 1
ATOM 1633 N N . ASP A 1 105 ? -22.14600 64.20800 20.64000 1.000 30.66684 105 ASP A N 1
ATOM 1634 C CA . ASP A 1 105 ? -22.28800 64.52000 22.06200 1.000 32.97139 105 ASP A CA 1
ATOM 1635 C C . ASP A 1 105 ? -21.52300 65.81200 22.30000 1.000 30.43572 105 ASP A C 1
ATOM 1636 O O . ASP A 1 105 ? -20.28900 65.81900 22.31000 1.000 30.08686 105 ASP A O 1
ATOM 1645 N N A SER A 1 106 ? -22.26100 66.91300 22.46700 0.568 32.05015 106 SER A N 1
ATOM 1646 N N B SER A 1 106 ? -22.16100 66.91300 22.46700 0.432 32.10928 106 SER A N 1
ATOM 1647 C CA A SER A 1 106 ? -21.64900 68.22700 22.61100 0.568 33.22562 106 SER A CA 1
ATOM 1648 C CA B SER A 1 106 ? -21.54900 68.22700 22.61100 0.432 33.16138 106 SER A CA 1
ATOM 1649 C C A SER A 1 106 ? -20.76500 68.32900 23.84100 0.568 30.04359 106 SER A C 1
ATOM 1650 C C B SER A 1 106 ? -20.66500 68.32900 23.84100 0.432 30.15364 106 SER A C 1
ATOM 1651 O O A SER A 1 106 ? -19.94300 69.25700 23.91600 0.568 32.76131 106 SER A O 1
ATOM 1652 O O B SER A 1 106 ? -19.84300 69.25700 23.91600 0.432 32.94161 106 SER A O 1
ATOM 1667 N N . GLU A 1 107 ? -20.92300 67.41200 24.80700 1.000 32.59621 107 GLU A N 1
ATOM 1668 C CA . GLU A 1 107 ? -20.08800 67.39300 26.00800 1.000 35.30842 107 GLU A CA 1
ATOM 1669 C C . GLU A 1 107 ? -18.87100 66.46700 25.90200 1.000 31.89123 107 GLU A C 1
ATOM 1670 O O . GLU A 1 107 ? -18.12300 66.32100 26.87900 1.000 31.63424 107 GLU A O 1
ATOM 1682 N N . ARG A 1 108 ? -18.62700 65.86600 24.73800 1.000 33.06228 108 ARG A N 1
ATOM 1683 C CA . ARG A 1 108 ? -17.47200 64.99000 24.53400 1.000 31.02983 108 ARG A CA 1
ATOM 1684 C C . ARG A 1 108 ? -16.74900 65.33200 23.22700 1.000 27.73105 108 ARG A C 1
ATOM 1685 O O . ARG A 1 108 ? -16.48700 64.48700 22.36900 1.000 29.34662 108 ARG A O 1
ATOM 1706 N N . ILE A 1 109 ? -16.39600 66.59600 23.07800 1.000 25.62248 109 ILE A N 1
ATOM 1707 C CA . ILE A 1 109 ? -15.62900 67.07200 21.93100 1.000 23.38833 109 ILE A CA 1
ATOM 1708 C C . ILE A 1 109 ? -14.19300 67.36800 22.35300 1.000 28.96523 109 ILE A C 1
ATOM 1709 O O . ILE A 1 109 ? -13.96100 68.01700 23.37700 1.000 28.02614 109 ILE A O 1
ATOM 1725 N N . GLY A 1 110 ? -13.22900 66.88600 21.57000 1.000 25.68972 110 GLY A N 1
ATOM 1726 C CA . GLY A 1 110 ? -11.83100 67.21500 21.77600 1.000 24.18887 110 GLY A CA 1
ATOM 1727 C C . GLY A 1 110 ? -11.16500 67.62600 20.47500 1.000 23.13084 110 GLY A C 1
ATOM 1728 O O . GLY A 1 110 ? -11.81300 67.75100 19.43900 1.000 23.78259 110 GLY A O 1
ATOM 1732 N N . VAL A 1 111 ? -9.86300 67.90400 20.56600 1.000 23.17532 111 VAL A N 1
ATOM 1733 C CA . VAL A 1 111 ? -9.14900 68.46000 19.42500 1.000 21.69603 111 VAL A CA 1
ATOM 1734 C C . VAL A 1 111 ? -7.82100 67.72700 19.24500 1.000 22.93261 111 VAL A C 1
ATOM 1735 O O . VAL A 1 111 ? -7.24700 67.18000 20.19100 1.000 24.11942 111 VAL A O 1
ATOM 1748 N N . LEU A 1 112 ? -7.31400 67.77700 18.00800 1.000 22.91942 112 LEU A N 1
ATOM 1749 C CA . LEU A 1 112 ? -6.06100 67.14500 17.60400 1.000 21.71332 112 LEU A CA 1
ATOM 1750 C C . LEU A 1 112 ? -5.36800 68.12800 16.66800 1.000 23.81433 112 LEU A C 1
ATOM 1751 O O . LEU A 1 112 ? -5.98700 68.64000 15.73100 1.000 22.90064 112 LEU A O 1
ATOM 1767 N N . GLY A 1 113 ? -4.09300 68.39100 16.91200 1.000 22.12926 113 GLY A N 1
ATOM 1768 C CA . GLY A 1 113 ? -3.38000 69.30900 16.04100 1.000 21.60878 113 GLY A CA 1
ATOM 1769 C C . GLY A 1 113 ? -1.97700 68.86700 15.72800 1.000 24.98302 113 GLY A C 1
ATOM 1770 O O . GLY A 1 113 ? -1.30800 68.33900 16.61600 1.000 24.24527 113 GLY A O 1
ATOM 1774 N N . LEU A 1 114 ? -1.52300 69.09000 14.49000 1.000 23.54418 114 LEU A N 1
ATOM 1775 C CA . LEU A 1 114 ? -0.16900 68.76000 14.06600 1.000 22.01282 114 LEU A CA 1
ATOM 1776 C C . LEU A 1 114 ? 0.64800 70.04100 13.89800 1.000 23.31577 114 LEU A C 1
ATOM 1777 O O . LEU A 1 114 ? 0.28100 70.91000 13.10100 1.000 23.34444 114 LEU A O 1
ATOM 1793 N N . SER A 1 115 ? 1.75800 70.14100 14.64100 1.000 23.61740 115 SER A N 1
ATOM 1794 C CA . SER A 1 115 ? 2.75300 71.21600 14.53700 1.000 26.64168 115 SER A CA 1
ATOM 1795 C C . SER A 1 115 ? 2.11400 72.58800 14.71600 1.000 24.05506 115 SER A C 1
ATOM 1796 O O . SER A 1 115 ? 1.72400 72.91900 15.84200 1.000 24.64540 115 SER A O 1
ATOM 1804 N N . MET A 1 116 ? 2.04500 73.42100 13.66400 1.000 22.81627 116 MET A N 1
ATOM 1805 C CA . MET A 1 116 ? 1.33700 74.69600 13.82400 1.000 23.54078 116 MET A CA 1
ATOM 1806 C C . MET A 1 116 ? -0.11300 74.47600 14.24400 1.000 25.65930 116 MET A C 1
ATOM 1807 O O . MET A 1 116 ? -0.69300 75.31700 14.93400 1.000 22.66478 116 MET A O 1
ATOM 1821 N N . GLY A 1 117 ? -0.73400 73.39200 13.77900 1.000 21.24471 117 GLY A N 1
ATOM 1822 C CA . GLY A 1 117 ? -2.08500 73.05800 14.21700 1.000 22.81252 117 GLY A CA 1
ATOM 1823 C C . GLY A 1 117 ? -2.14900 72.63600 15.67400 1.000 22.26532 117 GLY A C 1
ATOM 1824 O O . GLY A 1 117 ? -3.17600 72.83700 16.35000 1.000 23.93281 117 GLY A O 1
ATOM 1828 N N . GLY A 1 118 ? -1.04600 72.07700 16.18100 1.000 22.31551 118 GLY A N 1
ATOM 1829 C CA . GLY A 1 118 ? -0.91900 71.82900 17.60700 1.000 25.03562 118 GLY A CA 1
ATOM 1830 C C . GLY A 1 118 ? -0.79100 73.11400 18.39500 1.000 24.37606 118 GLY A C 1
ATOM 1831 O O . GLY A 1 118 ? -1.29100 73.22300 19.51600 1.000 24.22093 118 GLY A O 1
ATOM 1835 N N . ARG A 1 119 ? -0.07000 74.08900 17.84600 1.000 22.20047 119 ARG A N 1
ATOM 1836 C CA . ARG A 1 119 ? -0.06100 75.41700 18.44800 1.000 21.02568 119 ARG A CA 1
ATOM 1837 C C . ARG A 1 119 ? -1.48000 75.95400 18.58100 1.000 22.50075 119 ARG A C 1
ATOM 1838 O O . ARG A 1 119 ? -1.87800 76.43700 19.65300 1.000 25.39447 119 ARG A O 1
ATOM 1859 N N . VAL A 1 120 ? -2.25600 75.88400 17.49100 1.000 22.79854 120 VAL A N 1
ATOM 1860 C CA . VAL A 1 120 ? -3.65400 76.32700 17.51200 1.000 22.59944 120 VAL A CA 1
ATOM 1861 C C . VAL A 1 120 ? -4.46000 75.53600 18.54300 1.000 22.36534 120 VAL A C 1
ATOM 1862 O O . VAL A 1 120 ? -5.24600 76.10800 19.31800 1.000 24.78570 120 VAL A O 1
ATOM 1875 N N . ALA A 1 121 ? -4.30100 74.21000 18.54800 1.000 22.83379 121 ALA A N 1
ATOM 1876 C CA . ALA A 1 121 ? -5.04400 73.37000 19.49000 1.000 22.58225 121 ALA A CA 1
ATOM 1877 C C . ALA A 1 121 ? -4.75900 73.78000 20.93300 1.000 26.35019 121 ALA A C 1
ATOM 1878 O O . ALA A 1 121 ? -5.67900 73.86500 21.75900 1.000 25.27977 121 ALA A O 1
ATOM 1885 N N . ALA A 1 122 ? -3.48200 74.01300 21.26000 1.000 23.71124 122 ALA A N 1
ATOM 1886 C CA . ALA A 1 122 ? -3.11800 74.35700 22.62700 1.000 23.95598 122 ALA A CA 1
ATOM 1887 C C . ALA A 1 122 ? -3.68000 75.71700 23.00700 1.000 24.59699 122 ALA A C 1
ATOM 1888 O O . ALA A 1 122 ? -4.14200 75.91700 24.13700 1.000 25.05259 122 ALA A O 1
ATOM 1895 N N . ILE A 1 123 ? -3.59600 76.68700 22.09100 1.000 23.24543 123 ILE A N 1
ATOM 1896 C CA . ILE A 1 123 ? -4.13200 78.01100 22.38500 1.000 27.03783 123 ILE A CA 1
ATOM 1897 C C . ILE A 1 123 ? -5.63200 77.91900 22.59800 1.000 24.59966 123 ILE A C 1
ATOM 1898 O O . ILE A 1 123 ? -6.18200 78.48700 23.55300 1.000 25.06562 123 ILE A O 1
AT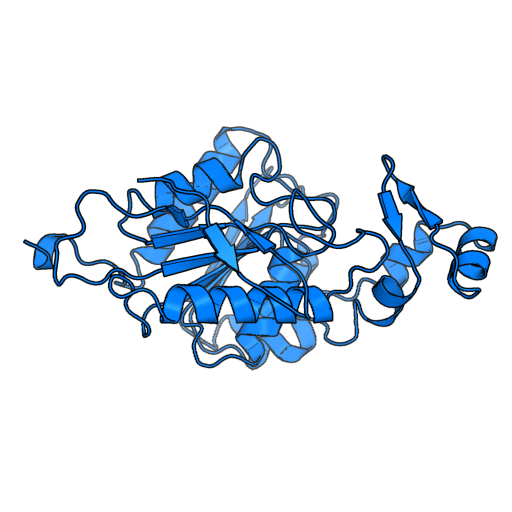OM 1914 N N . LEU A 1 124 ? -6.32600 77.21200 21.70400 1.000 23.84816 124 LEU A N 1
ATOM 1915 C CA . LEU A 1 124 ? -7.77400 77.15700 21.82700 1.000 24.29082 124 LEU A CA 1
ATOM 1916 C C . LEU A 1 124 ? -8.18100 76.43900 23.10500 1.000 26.52203 124 LEU A C 1
ATOM 1917 O O . LEU A 1 124 ? -9.07600 76.89900 23.82900 1.000 26.42603 124 LEU A O 1
ATOM 1933 N N . ALA A 1 125 ? -7.47100 75.35700 23.44500 1.000 26.22714 125 ALA A N 1
ATOM 1934 C CA . ALA A 1 125 ? -7.79000 74.61000 24.66100 1.000 27.66991 125 ALA A CA 1
ATOM 1935 C C . ALA A 1 125 ? -7.55100 75.43100 25.93000 1.000 25.83191 125 ALA A C 1
ATOM 1936 O O . ALA A 1 125 ? -8.17300 75.16700 26.97200 1.000 27.48896 125 ALA A O 1
ATOM 1943 N N . SER A 1 126 ? -6.63800 76.40200 25.88100 1.000 24.33804 126 SER A N 1
ATOM 1944 C CA . SER A 1 126 ? -6.36600 77.22200 27.04600 1.000 29.72436 126 SER A CA 1
ATOM 1945 C C . SER A 1 126 ? -7.49700 78.18100 27.32900 1.000 31.14225 126 SER A C 1
ATOM 1946 O O . SER A 1 126 ? -7.53500 78.72400 28.43500 1.000 30.64243 126 SER A O 1
ATOM 1954 N N . LYS A 1 127 ? -8.42100 78.34700 26.37900 1.000 27.84972 127 LYS A N 1
ATOM 1955 C CA . LYS A 1 127 ? -9.53800 79.28600 26.46100 1.000 34.27473 127 LYS A CA 1
ATOM 1956 C C . LYS A 1 127 ? -10.90700 78.62000 26.47600 1.000 30.59221 127 LYS A C 1
ATOM 1957 O O . LYS A 1 127 ? -11.82200 79.10600 27.14700 1.000 34.44072 127 LYS A O 1
ATOM 1976 N N . ASP A 1 128 ? -11.08600 77.55300 25.70800 1.000 26.54369 128 ASP A N 1
ATOM 1977 C CA . ASP A 1 128 ? -12.40100 77.05400 25.31100 1.000 26.82168 128 ASP A CA 1
ATOM 1978 C C . ASP A 1 128 ? -12.82000 75.92000 26.23500 1.000 31.43151 128 ASP A C 1
ATOM 1979 O O . ASP A 1 128 ? -12.25500 74.81400 26.17000 1.000 26.05712 128 ASP A O 1
ATOM 1988 N N . ARG A 1 129 ? -13.79100 76.15300 27.13800 1.000 30.56492 129 ARG A N 1
ATOM 1989 C CA . ARG A 1 129 ? -14.27600 75.13700 28.10300 1.000 30.59075 129 ARG A CA 1
ATOM 1990 C C . ARG A 1 129 ? -14.95700 73.97500 27.37400 1.000 29.72102 129 ARG A C 1
ATOM 1991 O O . ARG A 1 129 ? -15.18800 72.95000 28.04600 1.000 32.65787 129 ARG A O 1
ATOM 2012 N N . ARG A 1 130 ? -15.27800 74.08700 26.07600 1.000 26.65382 130 ARG A N 1
ATOM 2013 C CA . ARG A 1 130 ? -15.94000 72.97600 25.40300 1.000 28.46847 130 ARG A CA 1
ATOM 2014 C C . ARG A 1 130 ? -14.97000 71.84600 25.10100 1.000 28.67875 130 ARG A C 1
ATOM 2015 O O . ARG A 1 130 ? -15.41300 70.72500 24.83000 1.000 28.22028 130 ARG A O 1
ATOM 2036 N N . ILE A 1 131 ? -13.66900 72.12000 25.11400 1.000 26.16475 131 ILE A N 1
ATOM 2037 C CA . ILE A 1 131 ? -12.67700 71.12600 24.72100 1.000 27.75409 131 ILE A CA 1
ATOM 2038 C C . ILE A 1 131 ? -12.39100 70.20000 25.90200 1.000 26.07284 131 ILE A C 1
ATOM 2039 O O . ILE A 1 131 ? -11.99100 70.64400 26.98700 1.000 28.02495 131 ILE A O 1
ATOM 2055 N N . LYS A 1 132 ? -12.58700 68.90200 25.69000 1.000 24.54183 132 LYS A N 1
ATOM 2056 C CA . LYS A 1 132 ? -12.54600 67.94200 26.77600 1.000 25.97742 132 LYS A CA 1
ATOM 2057 C C . LYS A 1 132 ? -11.30100 67.08300 26.76200 1.000 27.03694 132 LYS A C 1
ATOM 2058 O O . LYS A 1 132 ? -11.04900 66.38500 27.74800 1.000 26.97053 132 LYS A O 1
ATOM 2077 N N . PHE A 1 133 ? -10.50100 67.16100 25.70200 1.000 25.20834 133 PHE A N 1
ATOM 2078 C CA . PHE A 1 133 ? -9.21200 66.46800 25.62100 1.000 24.84494 133 PHE A CA 1
ATOM 2079 C C . PHE A 1 133 ? -8.45100 67.03500 24.42500 1.000 23.49363 133 PHE A C 1
ATOM 2080 O O . PHE A 1 133 ? -9.06200 67.57200 23.49800 1.000 24.52459 133 PHE A O 1
ATOM 2097 N N . VAL A 1 134 ? -7.11500 66.97100 24.48700 1.000 23.55145 134 VAL A N 1
ATOM 2098 C CA . VAL A 1 134 ? -6.24200 67.60000 23.50200 1.000 24.13256 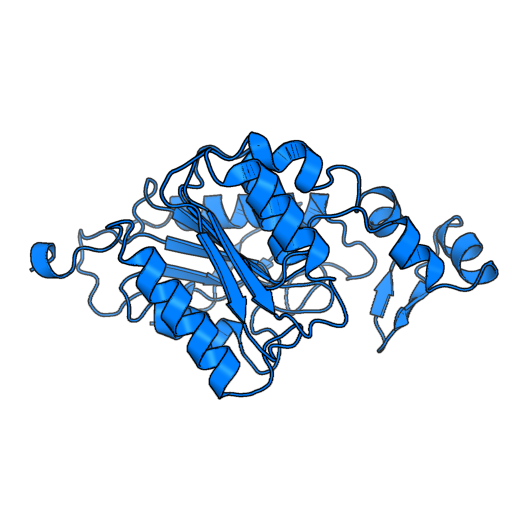134 VAL A CA 1
ATOM 2099 C C . VAL A 1 134 ? -5.19100 66.60100 23.09100 1.000 24.54387 134 VAL A C 1
ATOM 2100 O O . VAL A 1 134 ? -4.52000 66.03300 23.95600 1.000 25.02673 134 VAL A O 1
ATOM 2113 N N . ILE A 1 135 ? -5.00000 66.44700 21.78400 1.000 22.96559 135 ILE A N 1
ATOM 2114 C CA . ILE A 1 135 ? -3.98200 65.57100 21.21400 1.000 22.94704 135 ILE A CA 1
ATOM 2115 C C . ILE A 1 135 ? -3.03700 66.42900 20.37800 1.000 22.67018 135 ILE A C 1
ATOM 2116 O O . ILE A 1 135 ? -3.47400 67.13200 19.46400 1.000 22.80731 135 ILE A O 1
ATOM 2132 N N . LEU A 1 136 ? -1.74900 66.37800 20.69200 1.000 23.65264 136 LEU A N 1
ATOM 2133 C CA . LEU A 1 136 ? -0.74900 67.22200 20.05200 1.000 23.69701 136 LEU A CA 1
ATOM 2134 C C . LEU A 1 136 ? 0.29200 66.35200 19.37700 1.000 24.97475 136 LEU A C 1
ATOM 2135 O O . LEU A 1 136 ? 0.93300 65.54200 20.05000 1.000 25.31275 136 LEU A O 1
ATOM 2151 N N . TYR A 1 137 ? 0.42400 66.49400 18.05900 1.000 22.28367 137 TYR A N 1
ATOM 2152 C CA . TYR A 1 137 ? 1.40900 65.78500 17.26100 1.000 22.24943 137 TYR A CA 1
ATOM 2153 C C . TYR A 1 137 ? 2.48400 66.78300 16.84700 1.000 23.95783 137 TYR A C 1
ATOM 2154 O O . TYR A 1 137 ? 2.18200 67.74000 16.13900 1.000 24.01498 137 TYR A O 1
ATOM 2172 N N . SER A 1 138 ? 3.74100 66.51300 17.18800 1.000 26.28483 138 SER A N 1
ATOM 2173 C CA . SER A 1 138 ? 4.84600 67.34500 16.69800 1.000 27.48097 138 SER A CA 1
ATOM 2174 C C . SER A 1 138 ? 4.55800 68.83100 16.92200 1.000 26.99919 138 SER A C 1
ATOM 2175 O O . SER A 1 138 ? 4.89400 69.68500 16.10600 1.000 25.76335 138 SER A O 1
ATOM 2183 N N . ALA A 1 139 ? 3.91600 69.15000 18.04000 1.000 25.74079 139 ALA A N 1
ATOM 2184 C CA . ALA A 1 139 ? 3.35400 70.47800 18.24500 1.000 25.14480 139 ALA A CA 1
ATOM 2185 C C . ALA A 1 139 ? 4.41500 71.55600 18.44200 1.000 26.22989 139 ALA A C 1
ATOM 2186 O O . ALA A 1 139 ? 5.38100 71.36200 19.16800 1.000 25.72491 139 ALA A O 1
ATOM 2193 N N . ALA A 1 140 ? 4.17700 72.72800 17.84800 1.000 25.59598 140 ALA A N 1
ATOM 2194 C CA . ALA A 1 140 ? 5.05300 73.89800 17.98600 1.000 25.97409 140 ALA A CA 1
ATOM 2195 C C . ALA A 1 140 ? 4.54600 74.73200 19.15500 1.000 25.26237 140 ALA A C 1
ATOM 2196 O O . ALA A 1 140 ? 3.58600 75.49100 19.02700 1.000 24.06337 140 ALA A O 1
ATOM 2203 N N . LEU A 1 141 ? 5.19400 74.58600 20.29600 1.000 25.53517 141 LEU A N 1
ATOM 2204 C CA . LEU A 1 141 ? 4.72100 75.15900 21.54400 1.000 28.39683 141 LEU A CA 1
ATOM 2205 C C . LEU A 1 141 ? 5.53600 76.35300 22.01400 1.000 27.97333 141 LEU A C 1
ATOM 2206 O O . LEU A 1 141 ? 5.15300 76.99400 23.00600 1.000 28.43753 141 LEU A O 1
ATOM 2222 N N . THR A 1 142 ? 6.65300 76.64900 21.36200 1.000 26.63803 142 THR A N 1
ATOM 2223 C CA . THR A 1 142 ? 7.62600 77.63100 21.80600 1.000 27.55165 142 THR A CA 1
ATOM 2224 C C . THR A 1 142 ? 7.58900 78.87400 20.92200 1.000 27.24316 142 THR A C 1
ATOM 2225 O O . THR A 1 142 ? 6.88100 78.92500 19.90800 1.000 28.40801 142 THR A O 1
ATOM 2236 N N . PRO A 1 143 ? 8.34500 79.89800 21.27700 1.000 29.08613 143 PRO A N 1
ATOM 2237 C CA . PRO A 1 143 ? 8.36400 81.09700 20.43500 1.000 32.44056 143 PRO A CA 1
ATOM 2238 C C . PRO A 1 143 ? 8.91100 80.77800 19.05300 1.000 29.14878 143 PRO A C 1
ATOM 2239 O O . PRO A 1 143 ? 9.92400 80.07700 18.90800 1.000 31.10066 143 PRO A O 1
ATOM 2250 N N . LEU A 1 144 ? 8.26100 81.35100 18.04100 1.000 27.78933 144 LEU A N 1
ATOM 2251 C CA . LEU A 1 144 ? 8.62400 81.09300 16.65100 1.000 29.16306 144 LEU A CA 1
ATOM 2252 C C . LEU A 1 144 ? 8.98700 82.32800 15.82400 1.000 30.99809 144 LEU A C 1
ATOM 2253 O O . LEU A 1 144 ? 9.53600 82.17500 14.72200 1.000 28.49954 144 LEU A O 1
ATOM 2269 N N . ARG A 1 145 ? 8.68600 83.53700 16.29500 1.000 30.29184 145 ARG A N 1
ATOM 2270 C CA . ARG A 1 145 ? 8.87500 84.70300 15.43800 1.000 31.65090 145 ARG A CA 1
ATOM 2271 C C . ARG A 1 145 ? 10.34000 84.84700 15.03900 1.000 30.15597 145 ARG A C 1
ATOM 2272 O O . ARG A 1 145 ? 10.66100 85.03700 13.85900 1.000 31.95103 145 ARG A O 1
ATOM 2293 N N . ARG A 1 146 ? 11.23800 84.79700 16.00900 1.000 31.80077 146 ARG A N 1
ATOM 2294 C CA . ARG A 1 146 ? 12.68200 84.99300 15.75400 1.000 35.38219 146 ARG A CA 1
ATOM 2295 C C . ARG A 1 146 ? 13.16800 83.89400 14.81800 1.000 35.59956 146 ARG A C 1
ATOM 2296 O O . ARG A 1 146 ? 13.82600 84.21800 13.87100 1.000 36.48895 146 ARG A O 1
ATOM 2317 N N . LYS A 1 147 ? 12.79500 82.64700 15.04700 1.000 32.93490 147 LYS A N 1
ATOM 2318 C CA . LYS A 1 147 ? 13.23800 81.55400 14.18900 1.000 37.78681 147 LYS A CA 1
ATOM 2319 C C . LYS A 1 147 ? 12.74000 81.73900 12.76000 1.000 32.36944 147 LYS A C 1
ATOM 2320 O O . LYS A 1 147 ? 13.47500 81.46600 11.80600 1.000 40.08745 147 LYS A O 1
ATOM 2339 N N . PHE A 1 148 ? 11.49500 82.18700 12.58700 1.000 29.79708 148 PHE A N 1
ATOM 2340 C CA . PHE A 1 148 ? 10.99600 82.44400 11.24000 1.000 30.30687 148 PHE A CA 1
ATOM 2341 C C . PHE A 1 148 ? 11.78500 83.54900 10.55400 1.000 34.25865 148 PHE A C 1
ATOM 2342 O O . PHE A 1 148 ? 12.15200 83.42500 9.38500 1.000 35.28203 148 PHE A O 1
ATOM 2359 N N . LEU A 1 149 ? 12.01600 84.66500 11.24700 1.000 33.41961 149 LEU A N 1
ATOM 2360 C CA . LEU A 1 149 ? 12.75600 85.76600 10.62300 1.000 34.12197 149 LEU A CA 1
ATOM 2361 C C . LEU A 1 149 ? 14.20600 85.38800 10.33300 1.000 38.66222 149 LEU A C 1
ATOM 2362 O O . LEU A 1 149 ? 14.79800 85.86400 9.35200 1.000 36.68110 149 LEU A O 1
ATOM 2378 N N . GLU A 1 150 ? 14.79600 84.53200 11.16500 1.000 36.90434 150 GLU A N 1
ATOM 2379 C CA . GLU A 1 150 ? 16.17900 84.12500 10.93700 1.000 42.44874 150 GLU A CA 1
ATOM 2380 C C . GLU A 1 150 ? 16.34400 83.33500 9.64400 1.000 40.76769 150 GLU A C 1
ATOM 2381 O O . GLU A 1 150 ? 17.46500 83.22200 9.13200 1.000 42.74972 150 GLU A O 1
ATOM 2393 N N . GLY A 1 151 ? 15.25600 82.82300 9.09200 1.000 38.32500 151 GLY A N 1
ATOM 2394 C CA . GLY A 1 151 ? 15.29000 82.16200 7.80600 1.000 41.70145 151 GLY A CA 1
ATOM 2395 C C . GLY A 1 151 ? 15.14500 83.07500 6.61300 1.000 41.68850 151 GLY A C 1
ATOM 2396 O O . GLY A 1 151 ? 15.16900 82.60900 5.47500 1.000 41.76669 151 GLY A O 1
ATOM 2400 N N . LEU A 1 152 ? 15.02500 84.37500 6.83200 1.000 37.26229 152 LEU A N 1
ATOM 2401 C CA . LEU A 1 152 ? 14.84800 85.34300 5.75800 1.000 32.80000 152 LEU A CA 1
ATOM 2402 C C . LEU A 1 152 ? 16.02800 86.30500 5.68400 1.000 40.09826 152 LEU A C 1
ATOM 2403 O O . LEU A 1 152 ? 16.61500 86.66900 6.70900 1.000 39.88657 152 LEU A O 1
ATOM 2419 N N . GLU A 1 153 ? 16.34100 86.74500 4.46200 1.000 39.93892 153 GLU A N 1
ATOM 2420 C CA . GLU A 1 153 ? 17.34400 87.77900 4.25500 1.000 46.21401 153 GLU A CA 1
ATOM 2421 C C . GLU A 1 153 ? 16.84500 89.10100 4.81200 1.000 41.77214 153 GLU A C 1
ATOM 2422 O O . GLU A 1 153 ? 15.64000 89.36200 4.85400 1.000 33.92381 153 GLU A O 1
ATOM 2434 N N . LYS A 1 154 ? 17.78900 89.94600 5.23300 1.000 38.65189 154 LYS A N 1
ATOM 2435 C CA . LYS A 1 154 ? 17.41100 91.22900 5.81000 1.000 38.26961 154 LYS A CA 1
ATOM 2436 C C . LYS A 1 154 ? 16.55300 92.04200 4.84900 1.000 38.83127 154 LYS A C 1
ATOM 2437 O O . LYS A 1 154 ? 15.60900 92.71900 5.27600 1.000 35.40746 154 LYS A O 1
ATOM 2456 N N . GLU A 1 155 ? 16.86800 92.00600 3.54600 1.000 33.23969 155 GLU A N 1
ATOM 2457 C CA . GLU A 1 155 ? 16.08100 92.80400 2.61000 1.000 33.63564 155 GLU A CA 1
ATOM 2458 C C . GLU A 1 155 ? 14.66600 92.26600 2.48800 1.000 34.04422 155 GLU A C 1
ATOM 2459 O O . GLU A 1 155 ? 13.72800 93.03100 2.21300 1.000 34.86758 155 GLU A O 1
ATOM 2471 N N . SER A 1 156 ? 14.48500 90.96100 2.72000 1.000 33.40341 156 SER A N 1
ATOM 2472 C CA . SER A 1 156 ? 13.13400 90.40500 2.70200 1.000 30.65791 156 SER A CA 1
ATOM 2473 C C . SER A 1 156 ? 12.34600 90.82700 3.94000 1.000 31.03914 156 SER A C 1
ATOM 2474 O O . SER A 1 156 ? 11.13000 91.07400 3.86800 1.000 28.55962 156 SER A O 1
ATOM 2482 N N . ILE A 1 157 ? 13.01200 90.87600 5.09500 1.000 30.07984 157 ILE A N 1
ATOM 2483 C CA . ILE A 1 157 ? 12.33600 91.32700 6.30500 1.000 29.64778 157 ILE A CA 1
ATOM 2484 C C . ILE A 1 157 ? 11.84100 92.75700 6.12900 1.000 29.78604 157 ILE A C 1
ATOM 2485 O O . ILE A 1 157 ? 10.75400 93.10500 6.58500 1.000 27.55767 157 ILE A O 1
ATOM 2501 N N . ARG A 1 158 ? 12.64500 93.62100 5.50400 1.000 30.56230 158 ARG A N 1
ATOM 2502 C CA . ARG A 1 158 ? 12.19300 94.99100 5.25200 1.000 29.82490 158 ARG A CA 1
ATOM 2503 C C . ARG A 1 158 ? 10.98100 95.01500 4.32300 1.000 29.69320 158 ARG A C 1
ATOM 2504 O O . ARG A 1 158 ? 10.01900 95.75200 4.56100 1.000 29.68061 158 ARG A O 1
ATOM 2525 N N . ARG A 1 159 ? 10.99700 94.20400 3.26300 1.000 28.87302 159 ARG A N 1
ATOM 2526 C CA . ARG A 1 159 ? 9.83800 94.14000 2.37800 1.000 28.93094 159 ARG A CA 1
ATOM 2527 C C . ARG A 1 159 ? 8.60300 93.66200 3.12500 1.000 30.79534 159 ARG A C 1
ATOM 2528 O O . ARG A 1 159 ? 7.49600 94.15900 2.88800 1.000 30.70381 159 ARG A O 1
ATOM 2549 N N . LEU A 1 160 ? 8.77800 92.70300 4.03100 1.000 27.71510 160 LEU A N 1
ATOM 2550 C CA . LEU A 1 160 ? 7.68800 92.30200 4.91400 1.000 28.04670 160 LEU A CA 1
ATOM 2551 C C . LEU A 1 160 ? 7.17500 93.49200 5.70600 1.000 30.62027 160 LEU A C 1
ATOM 2552 O O . LEU A 1 160 ? 5.96800 93.75000 5.74100 1.000 30.67191 160 LEU A O 1
ATOM 2568 N N . GLU A 1 161 ? 8.09000 94.25400 6.32800 1.000 27.47795 161 GLU A N 1
ATOM 2569 C CA . GLU A 1 161 ? 7.69000 95.43000 7.10600 1.000 27.32629 161 GLU A CA 1
ATOM 2570 C C . GLU A 1 161 ? 6.88800 96.40200 6.26600 1.000 36.54884 161 GLU A C 1
ATOM 2571 O O . GLU A 1 161 ? 5.95800 97.05800 6.77300 1.000 32.69598 161 GLU A O 1
ATOM 2583 N N A MET A 1 162 ? 7.25000 96.52700 4.98300 0.626 30.18005 162 MET A N 1
ATOM 2584 N N B MET A 1 162 ? 7.24100 96.52400 4.98400 0.374 30.22847 162 MET A N 1
ATOM 2585 C CA A MET A 1 162 ? 6.62300 97.46100 4.06600 0.626 32.32490 162 MET A CA 1
ATOM 2586 C CA B MET A 1 162 ? 6.61000 97.47000 4.08100 0.374 32.41221 162 MET A CA 1
ATOM 2587 C C A MET A 1 162 ? 5.29800 96.96000 3.52800 0.626 33.46826 162 MET A C 1
ATOM 2588 C C B MET A 1 162 ? 5.31200 96.94600 3.49900 0.374 33.47254 162 MET A C 1
ATOM 2589 O O A MET A 1 162 ? 4.66000 97.68100 2.75700 0.626 35.02226 162 MET A O 1
ATOM 2590 O O B MET A 1 162 ? 4.70300 97.64100 2.68400 0.374 34.90601 162 MET A O 1
ATOM 2617 N N . GLY A 1 163 ? 4.88800 95.74500 3.88000 1.000 31.07789 163 GLY A N 1
ATOM 2618 C CA . GLY A 1 163 ? 3.58800 95.24100 3.50500 1.000 30.20083 163 GLY A CA 1
ATOM 2619 C C . GLY A 1 163 ? 3.57500 94.25300 2.37400 1.000 31.43283 163 GLY A C 1
ATOM 2620 O O . GLY A 1 163 ? 2.49400 93.86600 1.94000 1.000 35.28537 163 GLY A O 1
ATOM 2624 N N . GLU A 1 164 ? 4.72900 93.78700 1.93100 1.000 35.42783 164 GLU A N 1
ATOM 2625 C CA . GLU A 1 164 ? 4.80600 92.79800 0.87200 1.000 31.68500 164 GLU A CA 1
ATOM 2626 C C . GLU A 1 164 ? 4.61100 91.39400 1.41800 1.000 31.29122 164 GLU A C 1
ATOM 2627 O O . GLU A 1 164 ? 4.97300 91.09300 2.56200 1.000 28.49236 164 GLU A O 1
ATOM 2639 N N . ALA A 1 165 ? 4.04700 90.53100 0.57600 1.000 33.19224 165 ALA A N 1
ATOM 2640 C CA . ALA A 1 165 ? 4.14800 89.10000 0.79400 1.000 29.31759 165 ALA A CA 1
ATOM 2641 C C . ALA A 1 165 ? 5.50100 88.62800 0.28600 1.000 35.73237 165 ALA A C 1
ATOM 2642 O O . ALA A 1 165 ? 5.89300 88.95300 -0.83700 1.000 40.81119 165 ALA A O 1
ATOM 2649 N N . VAL A 1 166 ? 6.23200 87.89800 1.12400 1.000 28.70666 166 VAL A N 1
ATOM 2650 C CA . VAL A 1 166 ? 7.56800 87.44100 0.76700 1.000 33.40781 166 VAL A CA 1
ATOM 2651 C C . VAL A 1 166 ? 7.57100 85.92500 0.68400 1.000 29.55640 166 VAL A C 1
ATOM 2652 O O . VAL A 1 166 ? 6.78200 85.24300 1.34100 1.000 29.90776 166 VAL A O 1
ATOM 2665 N N . HIS A 1 167 ? 8.52500 85.39600 -0.08300 1.000 37.65178 167 HIS A N 1
ATOM 2666 C CA . HIS A 1 167 ? 8.60800 83.95300 -0.26800 1.000 35.15535 167 HIS A CA 1
ATOM 2667 C C . HIS A 1 167 ? 9.18300 83.32300 0.98300 1.000 35.03757 167 HIS A C 1
ATOM 2668 O O . HIS A 1 167 ? 10.19500 83.79100 1.50400 1.000 35.52001 167 HIS A O 1
ATOM 2682 N N . VAL A 1 168 ? 8.52300 82.27900 1.48000 1.000 30.06470 168 VAL A N 1
ATOM 2683 C CA . VAL A 1 168 ? 8.99100 81.53900 2.64100 1.000 34.20293 168 VAL A CA 1
ATOM 2684 C C . VAL A 1 168 ? 9.34500 80.10300 2.28900 1.000 33.99371 168 VAL A C 1
ATOM 2685 O O . VAL A 1 168 ? 9.60600 79.29300 3.18700 1.000 34.92743 168 VAL A O 1
ATOM 2698 N N . GLY A 1 169 ? 9.34700 79.76600 0.99600 1.000 31.39622 169 GLY A N 1
ATOM 2699 C CA . GLY A 1 169 ? 9.78500 78.45300 0.56300 1.000 33.59706 169 GLY A CA 1
ATOM 2700 C C . GLY A 1 169 ? 8.70900 77.67000 -0.15500 1.000 33.21057 169 GLY A C 1
ATOM 2701 O O . GLY A 1 169 ? 7.52500 77.75100 0.19400 1.000 30.25157 169 GLY A O 1
ATOM 2705 N N . ASN A 1 170 ? 9.12600 76.92000 -1.17800 1.000 31.59432 170 ASN A N 1
ATOM 2706 C CA . ASN A 1 170 ? 8.26200 75.95000 -1.86600 1.000 33.20367 170 ASN A CA 1
ATOM 2707 C C . ASN A 1 170 ? 7.01900 76.59900 -2.46200 1.000 29.25519 170 ASN A C 1
ATOM 2708 O O . ASN A 1 170 ? 6.01000 75.91800 -2.73800 1.000 29.60005 170 ASN A O 1
ATOM 2719 N N . GLY A 1 171 ? 7.13100 77.89100 -2.77700 1.000 30.64715 171 GLY A N 1
ATOM 2720 C CA . GLY A 1 171 ? 6.07000 78.57400 -3.48100 1.000 31.05342 171 GLY A CA 1
ATOM 2721 C C . GLY A 1 171 ? 5.05000 79.25000 -2.60200 1.000 29.11436 171 GLY A C 1
ATOM 2722 O O . GLY A 1 171 ? 4.06700 79.78300 -3.12400 1.000 28.11402 171 GLY A O 1
ATOM 2726 N N . TRP A 1 172 ? 5.26400 79.24300 -1.29700 1.000 26.46129 172 TRP A N 1
ATOM 2727 C CA . TRP A 1 172 ? 4.38000 79.83200 -0.30500 1.000 25.77654 172 TRP A CA 1
ATOM 2728 C C . TRP A 1 172 ? 4.89400 81.22200 0.02300 1.000 30.21170 172 TRP A C 1
ATOM 2729 O O . TRP A 1 172 ? 6.10500 81.41400 0.16700 1.000 30.57696 172 TRP A O 1
ATOM 2750 N N . TYR A 1 173 ? 3.96900 82.18800 0.10900 1.000 26.41672 173 TYR A N 1
ATOM 2751 C CA . TYR A 1 173 ? 4.28900 83.58100 0.40200 1.000 27.32759 173 TYR A CA 1
ATOM 2752 C C . TYR A 1 173 ? 3.53000 84.03200 1.63500 1.000 27.28995 173 TYR A C 1
ATOM 2753 O O . TYR A 1 173 ? 2.41900 83.56500 1.88500 1.000 28.19882 173 TYR A O 1
ATOM 2771 N N . LEU A 1 174 ? 4.13400 84.94300 2.40600 1.000 29.33733 174 LEU A N 1
ATOM 2772 C CA . LEU A 1 174 ? 3.51800 85.36100 3.65600 1.000 28.96938 174 LEU A CA 1
ATOM 2773 C C . LEU A 1 174 ? 3.72900 86.84400 3.89000 1.000 29.24245 174 LEU A C 1
ATOM 2774 O O . LEU A 1 174 ? 4.80500 87.36400 3.59500 1.000 28.49005 174 LEU A O 1
ATOM 2790 N N . LYS A 1 175 ? 2.69700 87.50800 4.41700 1.000 25.81214 175 LYS A N 1
ATOM 2791 C CA . LYS A 1 175 ? 2.75700 88.88800 4.87400 1.000 26.01998 175 LYS A CA 1
ATOM 2792 C C . LYS A 1 175 ? 3.09000 88.98200 6.36700 1.000 26.72816 175 LYS A C 1
ATOM 2793 O O . LYS A 1 175 ? 3.21800 87.99300 7.08900 1.000 26.71551 175 LYS A O 1
ATOM 2812 N N . LYS A 1 176 ? 3.31200 90.20500 6.80900 1.000 26.17479 176 LYS A N 1
ATOM 2813 C CA . LYS A 1 176 ? 3.88900 90.39500 8.12700 1.000 26.54800 176 LYS A CA 1
ATOM 2814 C C . LYS A 1 176 ? 2.93400 90.01600 9.24300 1.000 27.85661 176 LYS A C 1
ATOM 2815 O O . LYS A 1 176 ? 3.39300 89.76900 10.36600 1.000 28.75877 176 LYS A O 1
ATOM 2834 N N . GLY A 1 177 ? 1.62200 90.04100 8.98600 1.000 28.05545 177 GLY A N 1
ATOM 2835 C CA . GLY A 1 177 ? 0.67800 89.72800 10.04800 1.000 28.55786 177 GLY A CA 1
ATOM 2836 C C . GLY A 1 177 ? 0.99100 88.40300 10.71400 1.000 28.03064 177 GLY A C 1
ATOM 2837 O O . GLY A 1 177 ? 0.87100 88.26500 11.93800 1.000 26.45529 177 GLY A O 1
ATOM 2841 N N . PHE A 1 178 ? 1.36400 87.39300 9.91400 1.000 24.99817 178 PHE A N 1
ATOM 2842 C CA . PHE A 1 178 ? 1.71900 86.10300 10.49900 1.000 24.21583 178 PHE A CA 1
ATOM 2843 C C . PHE A 1 178 ? 2.86500 86.24300 11.49400 1.000 28.07453 178 PHE A C 1
ATOM 2844 O O . PHE A 1 178 ? 2.82600 85.67700 12.59900 1.000 26.25032 178 PHE A O 1
ATOM 2861 N N . PHE A 1 179 ? 3.92600 86.94000 11.08900 1.000 25.83138 179 PHE A N 1
ATOM 2862 C CA . PHE A 1 179 ? 5.11000 87.05500 11.92600 1.000 27.54657 179 PHE A CA 1
ATOM 2863 C C . PHE A 1 179 ? 4.83800 87.90200 13.16400 1.000 25.88918 179 PHE A C 1
ATOM 2864 O O . PHE A 1 179 ? 5.43200 87.67000 14.22300 1.000 27.91234 179 PHE A O 1
ATOM 2881 N N . GLU A 1 180 ? 3.94100 88.88300 13.03800 1.000 27.10115 180 GLU A N 1
ATOM 2882 C CA . GLU A 1 180 ? 3.59700 89.76000 14.14800 1.000 28.53153 180 GLU A CA 1
ATOM 2883 C C . GLU A 1 180 ? 2.80100 89.03700 15.22100 1.000 27.32830 180 GLU A C 1
ATOM 2884 O O . GLU A 1 180 ? 2.86600 89.43000 16.38900 1.000 30.13809 180 GLU A O 1
ATOM 2896 N N . THR A 1 181 ? 2.04900 87.99100 14.86300 1.000 26.74772 181 THR A N 1
ATOM 2897 C CA . THR A 1 181 ? 1.11500 87.38600 15.81100 1.000 28.55769 181 THR A CA 1
ATOM 2898 C C . THR A 1 181 ? 1.36000 85.91000 16.08800 1.000 26.06347 181 THR A C 1
ATOM 2899 O O . THR A 1 181 ? 0.65500 85.32300 16.93400 1.000 27.92295 181 THR A O 1
ATOM 2910 N N . VAL A 1 182 ? 2.40500 85.32100 15.50200 1.000 25.45999 182 VAL A N 1
ATOM 2911 C CA . VAL A 1 182 ? 2.68400 83.91000 15.74800 1.000 25.61714 182 VAL A CA 1
ATOM 2912 C C . VAL A 1 182 ? 3.04500 83.67800 17.20600 1.000 28.57115 182 VAL A C 1
ATOM 2913 O O . VAL A 1 182 ? 2.77800 82.59200 17.74700 1.000 27.03024 182 VAL A O 1
ATOM 2926 N N . ASP A 1 183 ? 3.59200 84.69800 17.87700 1.000 25.61032 183 ASP A N 1
ATOM 2927 C CA . ASP A 1 183 ? 3.89700 84.63600 19.30000 1.000 28.30745 183 ASP A CA 1
ATOM 2928 C C . ASP A 1 183 ? 2.97400 85.50100 20.15400 1.000 27.62129 183 ASP A C 1
ATOM 2929 O O . ASP A 1 183 ? 3.29400 85.76100 21.30800 1.000 31.39989 183 ASP A O 1
ATOM 2938 N N . SER A 1 184 ? 1.84400 85.96700 19.62600 1.000 27.11400 184 SER A N 1
ATOM 2939 C CA . SER A 1 184 ? 0.90300 86.71800 20.45900 1.000 30.01179 184 SER A CA 1
ATOM 2940 C C . SER A 1 184 ? 0.52500 85.90300 21.69100 1.000 32.89007 184 SER A C 1
ATOM 2941 O O . SER A 1 184 ? 0.49500 86.40300 22.82700 1.000 28.98285 184 SER A O 1
ATOM 2949 N N . ILE A 1 185 ? 0.20800 84.63600 21.47100 1.000 29.11011 185 ILE A N 1
ATOM 2950 C CA . ILE A 1 185 ? 0.12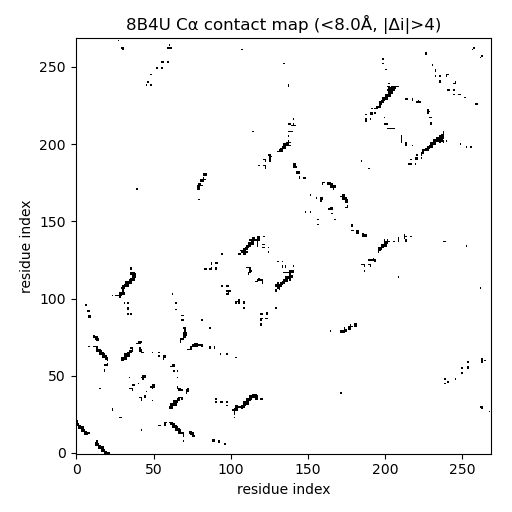800 83.65200 22.54300 1.000 29.41018 185 ILE A CA 1
ATOM 2951 C C . ILE A 1 185 ? 1.13400 82.54400 22.23300 1.000 32.14871 185 ILE A C 1
ATOM 2952 O O . ILE A 1 185 ? 1.01800 81.86100 21.21300 1.000 32.00979 185 ILE A O 1
ATOM 2968 N N . VAL A 1 186 ? 2.10800 82.35600 23.11000 1.000 26.35584 186 VAL A N 1
ATOM 2969 C CA . VAL A 1 186 ? 3.03800 81.23200 22.99800 1.000 26.93176 186 VAL A CA 1
ATOM 2970 C C . VAL A 1 186 ? 2.47800 80.11100 23.85200 1.000 27.10275 186 VAL A C 1
ATOM 2971 O O . VAL A 1 186 ? 2.20200 80.33400 25.04500 1.000 26.82939 186 VAL A O 1
ATOM 2984 N N . PRO A 1 187 ? 2.28300 78.90100 23.30800 1.000 26.17222 187 PRO A N 1
ATOM 2985 C CA . PRO A 1 187 ? 1.56700 77.87500 24.08200 1.000 25.96368 187 PRO A CA 1
ATOM 2986 C C . PRO A 1 187 ? 2.18000 77.56000 25.41900 1.000 27.08965 187 PRO A C 1
ATOM 2987 O O . PRO A 1 187 ? 1.43100 77.38800 26.38100 1.000 29.21247 187 PRO A O 1
ATOM 2998 N N . LEU A 1 188 ? 3.50700 77.49700 25.53200 1.000 25.49022 188 LEU A N 1
ATOM 2999 C CA . LEU A 1 188 ? 4.08700 77.20000 26.83600 1.000 29.10184 188 LEU A CA 1
ATOM 3000 C C . LEU A 1 188 ? 3.60100 78.17900 27.90800 1.000 30.59478 188 LEU A C 1
ATOM 3001 O O . LEU A 1 188 ? 3.51300 77.81600 29.09300 1.000 31.14753 188 LEU A O 1
ATOM 3017 N N . ASP A 1 189 ? 3.29800 79.43000 27.52500 1.000 28.88400 189 ASP A N 1
ATOM 3018 C CA . ASP A 1 189 ? 2.87000 80.42000 28.50900 1.000 28.81886 189 ASP A CA 1
ATOM 3019 C C . ASP A 1 189 ? 1.43900 80.19600 29.01100 1.000 31.04023 189 ASP A C 1
ATOM 3020 O O . ASP A 1 189 ? 1.08500 80.73400 30.07700 1.000 32.41686 189 ASP A O 1
ATOM 3029 N N . VAL A 1 190 ? 0.62200 79.44500 28.28200 1.000 28.37989 190 VAL A N 1
ATOM 3030 C CA . VAL A 1 190 ? -0.79000 79.20500 28.68500 1.000 32.08889 190 VAL A CA 1
ATOM 3031 C C . VAL A 1 190 ? -1.07900 77.71600 28.89100 1.000 28.42194 190 VAL A C 1
ATOM 3032 O O . VAL A 1 190 ? -2.19800 77.41000 29.20500 1.000 28.53011 190 VAL A O 1
ATOM 3045 N N . LEU A 1 191 ? -0.09500 76.84900 28.75700 1.000 28.14014 191 LEU A N 1
ATOM 3046 C CA . LEU A 1 191 ? -0.34400 75.40500 28.89100 1.000 29.96346 191 LEU A CA 1
ATOM 3047 C C . LEU A 1 191 ? -0.90000 75.11300 30.28600 1.000 32.80313 191 LEU A C 1
ATOM 3048 O O . LEU A 1 191 ? -1.73300 74.24800 30.38000 1.000 29.65372 191 LEU A O 1
ATOM 3064 N N . ASP A 1 192 ? -0.49700 75.84200 31.32100 1.000 30.83961 192 ASP A N 1
ATOM 3065 C CA . ASP A 1 192 ? -0.97700 75.52800 32.65900 1.000 33.79959 192 ASP A CA 1
ATOM 3066 C C . ASP A 1 192 ? -2.44600 75.89100 32.86700 1.000 32.88132 192 ASP A C 1
ATOM 3067 O O . ASP A 1 192 ? -3.00400 75.56100 33.92000 1.000 34.46766 192 ASP A O 1
ATOM 3076 N N . ARG A 1 193 ? -3.09900 76.51700 31.88900 1.000 31.82443 193 ARG A N 1
ATOM 3077 C CA . ARG A 1 193 ? -4.53600 76.72500 31.96400 1.000 27.40915 193 ARG A CA 1
ATOM 3078 C C . ARG A 1 193 ? -5.32300 75.50700 31.49000 1.000 27.48210 193 ARG A C 1
ATOM 3079 O O . ARG A 1 193 ? -6.52800 75.45900 31.72300 1.000 30.14941 193 ARG A O 1
ATOM 3100 N N . ILE A 1 194 ? -4.68600 74.52800 30.84400 1.000 26.26889 194 ILE A N 1
ATOM 3101 C CA . ILE A 1 194 ? -5.37300 73.35300 30.33400 1.000 25.98190 194 ILE A CA 1
ATOM 3102 C C . ILE A 1 194 ? -5.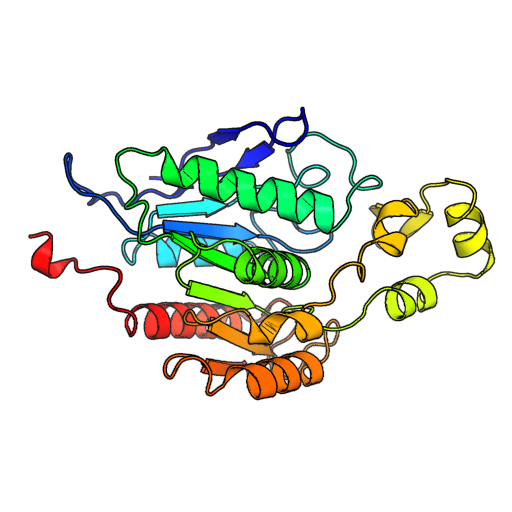41700 72.30700 31.44100 1.000 31.58106 194 ILE A C 1
ATOM 3103 O O . ILE A 1 194 ? -4.38000 71.80300 31.88100 1.000 31.66326 194 ILE A O 1
ATOM 3119 N N . ARG A 1 195 ? -6.62000 71.97100 31.88400 1.000 28.63653 195 ARG A N 1
ATOM 3120 C CA . ARG A 1 195 ? -6.81000 71.00500 32.96000 1.000 27.68200 195 ARG A CA 1
ATOM 3121 C C . ARG A 1 195 ? -7.46700 69.71500 32.49800 1.000 27.99492 195 ARG A C 1
ATOM 3122 O O . ARG A 1 195 ? -7.69800 68.81000 33.32400 1.000 29.67355 195 ARG A O 1
ATOM 3143 N N . VAL A 1 196 ? -7.75900 69.60100 31.20700 1.000 25.75982 196 VAL A N 1
ATOM 3144 C CA . VAL A 1 196 ? -8.33400 68.38800 30.63300 1.000 26.73692 196 VAL A CA 1
ATOM 3145 C C . VAL A 1 196 ? -7.19100 67.49600 30.17000 1.000 26.82396 196 VAL A C 1
ATOM 3146 O O . VAL A 1 196 ? -6.03800 67.94200 30.10100 1.000 26.41822 196 VAL A O 1
ATOM 3159 N N . PRO A 1 197 ? -7.45000 66.24100 29.85300 1.000 24.57874 197 PRO A N 1
ATOM 3160 C CA . PRO A 1 197 ? -6.35300 65.36700 29.43800 1.000 24.27566 197 PRO A CA 1
ATOM 3161 C C . PRO A 1 197 ? -5.71700 65.81300 28.12900 1.000 25.95344 197 PRO A C 1
ATOM 3162 O O . PRO A 1 197 ? -6.40900 66.16200 27.16400 1.000 25.82241 197 PRO A O 1
ATOM 3173 N N . VAL A 1 198 ? -4.37900 65.75900 28.11200 1.000 25.67019 198 VAL A N 1
ATOM 3174 C CA . VAL A 1 198 ? -3.54700 66.14900 26.97700 1.000 23.74524 198 VAL A CA 1
ATOM 3175 C C . VAL A 1 198 ? -2.57500 65.01800 26.65400 1.000 25.23417 198 VAL A C 1
ATOM 3176 O O . VAL A 1 198 ? -1.87900 64.51400 27.54500 1.000 27.03426 198 VAL A O 1
ATOM 3189 N N . LEU A 1 199 ? -2.50500 64.64300 25.38200 1.000 23.85690 199 LEU A N 1
ATOM 3190 C CA . LEU A 1 199 ? -1.54900 63.65700 24.89100 1.000 25.02418 199 LEU A CA 1
ATOM 3191 C C . LEU A 1 199 ? -0.57900 64.42000 24.00900 1.000 26.66705 199 LEU A C 1
ATOM 3192 O O . LEU A 1 199 ? -1.01600 65.08600 23.06100 1.000 26.28243 199 LEU A O 1
ATOM 3208 N N . ILE A 1 200 ? 0.71700 64.31800 24.31000 1.000 25.61807 200 ILE A N 1
ATOM 3209 C CA . ILE A 1 200 ? 1.78300 64.94800 23.52500 1.000 23.93172 200 ILE A CA 1
ATOM 3210 C C . ILE A 1 200 ? 2.56400 63.83500 22.84200 1.000 25.92500 200 ILE A C 1
ATOM 3211 O O . ILE A 1 200 ? 3.15600 62.99300 23.51800 1.000 25.58468 200 ILE A O 1
ATOM 3227 N N . ILE A 1 201 ? 2.61800 63.84500 21.51800 1.000 26.23941 201 ILE A N 1
ATOM 3228 C CA . ILE A 1 201 ? 3.41600 62.87700 20.76200 1.000 24.12752 201 ILE A CA 1
ATOM 3229 C C . ILE A 1 201 ? 4.43400 63.66000 19.95000 1.000 27.81528 201 ILE A C 1
ATOM 3230 O O . ILE A 1 201 ? 4.07700 64.62700 19.27200 1.000 25.15341 201 ILE A O 1
ATOM 3246 N N . HIS A 1 202 ? 5.70100 63.27900 20.05400 1.000 27.92224 202 HIS A N 1
ATOM 3247 C CA . HIS A 1 202 ? 6.75900 64.02900 19.40000 1.000 29.41564 202 HIS A CA 1
ATOM 3248 C C . HIS A 1 202 ? 7.85100 63.05400 19.02400 1.000 28.39918 202 HIS A C 1
ATOM 3249 O O . HIS A 1 202 ? 8.12500 62.11100 19.77200 1.000 28.23531 202 HIS A O 1
ATOM 3263 N N . GLY A 1 203 ? 8.45100 63.26400 17.85600 1.000 27.69394 203 GLY A N 1
ATOM 3264 C CA . GLY A 1 203 ? 9.56300 62.42100 17.41900 1.000 26.68972 203 GLY A CA 1
ATOM 3265 C C . GLY A 1 203 ? 10.88500 62.92900 17.97500 1.000 27.83645 203 GLY A C 1
ATOM 3266 O O . GLY A 1 203 ? 11.10600 64.12700 18.06700 1.000 32.09223 203 GLY A O 1
ATOM 3270 N N . ASP A 1 204 ? 11.75500 62.00100 18.36600 1.000 31.06310 204 ASP A N 1
ATOM 3271 C CA . ASP A 1 204 ? 13.07500 62.39800 18.84800 1.000 34.05654 204 ASP A CA 1
ATOM 3272 C C . ASP A 1 204 ? 14.04000 62.71900 17.71100 1.000 32.28886 204 ASP A C 1
ATOM 3273 O O . ASP A 1 204 ? 15.20000 63.04400 17.97700 1.000 35.46646 204 ASP A O 1
ATOM 3282 N N . SER A 1 205 ? 13.58800 62.65400 16.45700 1.000 31.12868 205 SER A N 1
ATOM 3283 C CA . SER A 1 205 ? 14.38900 63.01300 15.29300 1.000 31.96437 205 SER A CA 1
ATOM 3284 C C . SER A 1 205 ? 13.67400 64.07400 14.46000 1.000 34.14386 205 SER A C 1
ATOM 3285 O O . SER A 1 205 ? 13.79500 64.11200 13.23400 1.000 33.41814 205 SER A O 1
ATOM 3293 N N . ASP A 1 206 ? 12.90600 64.93400 15.11600 1.000 29.67294 206 ASP A N 1
ATOM 3294 C CA . ASP A 1 206 ? 12.17600 66.01200 14.45500 1.000 32.66524 206 ASP A CA 1
ATOM 3295 C C . ASP A 1 206 ? 13.13600 67.17300 14.22800 1.000 33.01940 206 ASP A C 1
ATOM 3296 O O . ASP A 1 206 ? 13.63000 67.78900 15.18300 1.000 32.08605 206 ASP A O 1
ATOM 3305 N N . SER A 1 207 ? 13.45500 67.42400 12.96100 1.000 31.84250 207 SER A N 1
ATOM 3306 C CA . SER A 1 207 ? 14.42000 68.45200 12.60800 1.000 33.82562 207 SER A CA 1
ATOM 3307 C C . SER A 1 207 ? 13.75200 69.79700 12.38100 1.000 32.13618 207 SER A C 1
ATOM 3308 O O . SER A 1 207 ? 14.44600 70.78700 12.13800 1.000 36.86297 207 SER A O 1
ATOM 3316 N N . VAL A 1 208 ? 12.42800 69.85300 12.49200 1.000 29.01356 208 VAL A N 1
ATOM 3317 C CA . VAL A 1 208 ? 11.65300 71.07900 12.30900 1.000 27.22452 208 VAL A CA 1
ATOM 3318 C C . VAL A 1 208 ? 11.29000 71.72000 13.64200 1.000 29.60866 208 VAL A C 1
ATOM 3319 O O . VAL A 1 208 ? 11.58400 72.89600 13.86600 1.000 30.26190 208 VAL A O 1
ATOM 3332 N N . ILE A 1 209 ? 10.70600 70.94200 14.54400 1.000 29.28749 209 ILE A N 1
ATOM 3333 C CA . ILE A 1 209 ? 10.29500 71.39200 15.86600 1.000 35.73279 209 ILE A CA 1
ATOM 3334 C C . ILE A 1 209 ? 11.08900 70.58300 16.88600 1.000 27.96213 209 ILE A C 1
ATOM 3335 O O . ILE A 1 209 ? 10.84500 69.38000 17.04100 1.000 30.71318 209 ILE A O 1
ATOM 3351 N N . PRO A 1 210 ? 12.04200 71.18900 17.58200 1.000 29.23366 210 PRO A N 1
ATOM 3352 C CA . PRO A 1 210 ? 12.85200 70.43400 18.54600 1.000 32.68798 210 PRO A CA 1
ATOM 3353 C C . PRO A 1 210 ? 12.01500 69.73900 19.60800 1.000 31.22876 210 PRO A C 1
ATOM 3354 O O . PRO A 1 210 ? 11.00900 70.25800 20.08000 1.000 30.50791 210 PRO A O 1
ATOM 3365 N N . LEU A 1 211 ? 12.42200 68.51800 19.94000 1.000 32.87711 211 LEU A N 1
ATOM 3366 C CA . LEU A 1 211 ? 11.75500 67.75900 20.98900 1.000 30.69650 211 LEU A CA 1
ATOM 3367 C C . LEU A 1 211 ? 11.73300 68.53000 22.29900 1.000 30.22885 211 LEU A C 1
ATOM 3368 O O . LEU A 1 211 ? 10.81400 68.35500 23.10900 1.000 33.17471 211 LEU A O 1
ATOM 3384 N N . ASP A 1 212 ? 12.73600 69.39200 22.50800 1.000 34.90506 212 ASP A N 1
ATOM 3385 C CA . ASP A 1 212 ? 12.84800 70.16800 23.73800 1.000 36.31578 212 ASP A CA 1
ATOM 3386 C C . ASP A 1 212 ? 11.53600 70.86400 24.08600 1.000 36.23805 212 ASP A C 1
ATOM 3387 O O . ASP A 1 212 ? 11.16700 70.97100 25.26400 1.000 31.78559 212 ASP A O 1
ATOM 3396 N N . GLY A 1 213 ? 10.80200 71.33000 23.07900 1.000 32.32011 213 GLY A N 1
ATOM 3397 C CA . GLY A 1 213 ? 9.58200 72.06600 23.37200 1.000 33.12506 213 GLY A CA 1
ATOM 3398 C C . GLY A 1 213 ? 8.47900 71.18300 23.92700 1.000 30.69482 213 GLY A C 1
ATOM 3399 O O . GLY A 1 213 ? 7.71200 71.59900 24.80600 1.000 29.34990 213 GLY A O 1
ATOM 3403 N N . ALA A 1 214 ? 8.38400 69.95500 23.41900 1.000 26.95724 214 ALA A N 1
ATOM 3404 C CA . ALA A 1 214 ? 7.43800 68.98000 23.94300 1.000 29.63697 214 ALA A CA 1
ATOM 3405 C C . ALA A 1 214 ? 7.79900 68.55700 25.36000 1.000 26.98798 214 ALA A C 1
ATOM 3406 O O . ALA A 1 214 ? 6.90800 68.36700 26.19400 1.000 31.20103 214 ALA A O 1
ATOM 3413 N N . LEU A 1 215 ? 9.09300 68.38300 25.64300 1.000 27.74086 215 LEU A N 1
ATOM 3414 C CA . LEU A 1 215 ? 9.52100 68.06000 27.00100 1.000 28.31195 215 LEU A CA 1
ATOM 3415 C C . LEU A 1 215 ? 9.16200 69.18000 27.97300 1.000 30.96319 215 LEU A C 1
ATOM 3416 O O . LEU A 1 215 ? 8.73300 68.92000 29.10600 1.000 33.41290 215 LEU A O 1
ATOM 3432 N N . LYS A 1 216 ? 9.40000 70.43400 27.57200 1.000 31.59957 216 LYS A N 1
ATOM 3433 C CA . LYS A 1 216 ? 9.02200 71.55000 28.43000 1.000 29.78364 216 LYS A CA 1
ATOM 3434 C C . LYS A 1 216 ? 7.51300 71.59500 28.62700 1.000 30.56748 216 LYS A C 1
ATOM 3435 O O . LYS A 1 216 ? 7.02200 71.84300 29.73700 1.000 32.27789 216 LYS A O 1
ATOM 3454 N N . GLY A 1 217 ? 6.76500 71.39600 27.54700 1.000 28.88428 217 GLY A N 1
ATOM 3455 C CA . GLY A 1 217 ? 5.31600 71.38600 27.65500 1.000 31.68263 217 GLY A CA 1
ATOM 3456 C C . GLY A 1 217 ? 4.82700 70.35000 28.64400 1.000 28.17452 217 GLY A C 1
ATOM 3457 O O . GLY A 1 217 ? 3.99000 70.63900 29.51100 1.000 29.69947 217 GLY A O 1
ATOM 3461 N N . TYR A 1 218 ? 5.32600 69.11800 28.50900 1.000 27.60566 218 TYR A N 1
ATOM 3462 C CA . TYR A 1 218 ? 4.92500 68.06000 29.42200 1.000 29.72839 218 TYR A CA 1
ATOM 3463 C C . TYR A 1 218 ? 5.32100 68.39400 30.85300 1.000 29.50569 218 TYR A C 1
ATOM 3464 O O . TYR A 1 218 ? 4.55900 68.14100 31.79200 1.000 28.25406 218 TYR A O 1
ATOM 3482 N N . GLU A 1 219 ? 6.50400 68.97700 31.04600 1.000 29.58359 219 GLU A N 1
ATOM 3483 C CA . GLU A 1 219 ? 6.91900 69.32800 32.39800 1.000 33.54779 219 GLU A CA 1
ATOM 3484 C C . GLU A 1 219 ? 5.91200 70.28300 33.03400 1.000 33.78778 219 GLU A C 1
ATOM 3485 O O . GLU A 1 219 ? 5.65400 70.21900 34.24100 1.000 33.75082 219 GLU A O 1
ATOM 3497 N N . ILE A 1 220 ? 5.34300 71.19000 32.23700 1.000 31.90310 220 ILE A N 1
ATOM 3498 C CA . ILE A 1 220 ? 4.38600 72.14700 32.78100 1.000 31.51890 220 ILE A CA 1
ATOM 3499 C C . ILE A 1 220 ? 3.09400 71.45200 33.19200 1.000 28.78680 220 ILE A C 1
ATOM 3500 O O . ILE A 1 220 ? 2.52100 71.75500 34.25200 1.000 32.80291 220 ILE A O 1
ATOM 3516 N N . ILE A 1 221 ? 2.60300 70.52100 32.36500 1.000 27.93345 221 ILE A N 1
ATOM 3517 C CA . ILE A 1 221 ? 1.24800 70.01800 32.54400 1.000 28.44763 221 ILE A CA 1
ATOM 3518 C C . ILE A 1 221 ? 1.15700 68.64500 33.18100 1.000 28.09628 221 ILE A C 1
ATOM 3519 O O . ILE A 1 221 ? 0.03800 68.21100 33.49400 1.000 30.18193 221 ILE A O 1
ATOM 3535 N N . ARG A 1 222 ? 2.27700 67.96900 33.43300 1.000 32.42815 222 ARG A N 1
ATOM 3536 C CA . ARG A 1 222 ? 2.21100 66.54600 33.74400 1.000 32.24202 222 ARG A CA 1
ATOM 3537 C C . ARG A 1 222 ? 1.37800 66.25300 34.98500 1.000 34.33439 222 ARG A C 1
ATOM 3538 O O . ARG A 1 222 ? 0.72900 65.20700 35.03900 1.000 35.22552 222 ARG A O 1
ATOM 3559 N N . ASP A 1 223 ? 1.33700 67.15400 35.97200 1.000 33.80929 223 ASP A N 1
ATOM 3560 C CA . ASP A 1 223 ? 0.54300 66.88100 37.16200 1.000 35.50054 223 ASP A CA 1
ATOM 3561 C C . ASP A 1 223 ? -0.76000 67.66900 37.21200 1.000 31.45305 223 ASP A C 1
ATOM 3562 O O . ASP A 1 223 ? -1.40600 67.69900 38.27100 1.000 37.17421 223 ASP A O 1
ATOM 3571 N N . LEU A 1 224 ? -1.15300 68.31100 36.10400 1.000 31.83985 224 LEU A N 1
ATOM 3572 C CA . LEU A 1 224 ? -2.42100 69.03400 36.07800 1.000 31.83127 224 LEU A CA 1
ATOM 3573 C C . LEU A 1 224 ? -3.60500 68.10200 35.82700 1.000 34.32810 224 LEU A C 1
ATOM 3574 O O . LEU A 1 224 ? -4.74200 68.41600 36.20400 1.000 32.82356 224 LEU A O 1
ATOM 3590 N N . ASN A 1 225 ? -3.35400 66.95500 35.20300 1.000 31.63911 225 ASN A N 1
ATOM 3591 C CA . ASN A 1 225 ? -4.36600 65.93800 34.94800 1.000 29.66313 225 ASN A CA 1
ATOM 3592 C C . ASN A 1 225 ? -3.60600 64.62000 34.89800 1.000 27.96963 225 ASN A C 1
ATOM 3593 O O . ASN A 1 225 ? -2.60400 64.52500 34.17700 1.000 30.02830 225 ASN A O 1
ATOM 3604 N N . ASP A 1 226 ? -4.03000 63.64500 35.70400 1.000 29.45443 226 ASP A N 1
ATOM 3605 C CA . ASP A 1 226 ? -3.24500 62.41400 35.82900 1.000 30.82984 226 ASP A CA 1
ATOM 3606 C C . ASP A 1 226 ? -3.33000 61.52100 34.60300 1.000 31.02948 226 ASP A C 1
ATOM 3607 O O . ASP A 1 226 ? -2.68900 60.44800 34.59300 1.000 30.04098 226 ASP A O 1
ATOM 3616 N N . LYS A 1 227 ? -4.10200 61.93200 33.59500 1.000 30.58625 227 LYS A N 1
ATOM 3617 C CA . LYS A 1 227 ? -4.13300 61.26900 32.29700 1.000 28.25234 227 LYS A CA 1
ATOM 3618 C C . LYS A 1 227 ? -3.17900 61.90900 31.28600 1.000 29.15343 227 LYS A C 1
ATOM 3619 O O . LYS A 1 227 ? -3.11200 61.46200 30.13100 1.000 27.44240 227 LYS A O 1
ATOM 3638 N N . ASN A 1 228 ? -2.49300 62.98900 31.64500 1.000 27.07668 228 ASN A N 1
ATOM 3639 C CA . ASN A 1 228 ? -1.63500 63.62700 30.65700 1.000 25.47499 228 ASN A CA 1
ATOM 3640 C C . ASN A 1 228 ? -0.45700 62.71300 30.35100 1.000 29.77593 228 ASN A C 1
ATOM 3641 O O . ASN A 1 228 ? 0.07800 62.05800 31.24500 1.000 28.91502 228 ASN A O 1
ATOM 3652 N N . GLU A 1 229 ? -0.05100 62.66300 29.08800 1.000 26.02858 229 GLU A N 1
ATOM 3653 C CA . GLU A 1 229 ? 0.94800 61.69800 28.65300 1.000 27.75157 229 GLU A CA 1
ATOM 3654 C C . GLU A 1 229 ? 1.85800 62.31700 27.60100 1.000 26.80269 229 GLU A C 1
ATOM 3655 O O . GLU A 1 229 ? 1.41200 63.10700 26.76300 1.000 27.38079 229 GLU A O 1
ATOM 3667 N N . LEU A 1 230 ? 3.13400 61.94000 27.65700 1.000 28.21507 230 LEU A N 1
ATOM 3668 C CA . LEU A 1 230 ? 4.11200 62.28500 26.63900 1.000 27.81876 230 LEU A CA 1
ATOM 3669 C C . LEU A 1 230 ? 4.63800 60.99100 26.05900 1.000 31.05390 230 LEU A C 1
ATOM 3670 O O . LEU A 1 230 ? 5.08100 60.11700 26.80300 1.000 30.95878 230 LEU A O 1
ATOM 3686 N N . TYR A 1 231 ? 4.53800 60.85500 24.74700 1.000 26.49349 231 TYR A N 1
ATOM 3687 C CA . TYR A 1 231 ? 5.04600 59.68900 24.04000 1.000 30.62228 231 TYR A CA 1
ATOM 3688 C C . TYR A 1 231 ? 6.07900 60.16300 23.03500 1.000 29.81392 231 TYR A C 1
ATOM 3689 O O . TYR A 1 231 ? 5.75600 60.93600 22.12900 1.000 28.04392 231 TYR A O 1
ATOM 3707 N N . ILE A 1 232 ? 7.31600 59.70500 23.19700 1.000 32.85761 232 ILE A N 1
ATOM 3708 C CA . ILE A 1 232 ? 8.40100 60.08600 22.30800 1.000 31.14836 232 ILE A CA 1
ATOM 3709 C C . ILE A 1 232 ? 8.59700 58.96200 21.30100 1.000 32.61789 232 ILE A C 1
ATOM 3710 O O . ILE A 1 232 ? 8.87500 57.81600 21.67900 1.000 33.45857 232 ILE A O 1
ATOM 3726 N N . VAL A 1 233 ? 8.40300 59.28600 20.02500 1.000 30.36076 233 VAL A N 1
ATOM 3727 C CA . VAL A 1 233 ? 8.52000 58.31200 18.94700 1.000 31.20585 233 VAL A CA 1
ATOM 3728 C C . VAL A 1 233 ? 9.99400 58.18700 18.59200 1.000 33.06047 233 VAL A C 1
ATOM 3729 O O . VAL A 1 233 ? 10.57000 59.10800 18.01300 1.000 31.68046 233 VAL A O 1
ATOM 3742 N N . ARG A 1 234 ? 10.60700 57.06800 18.95900 1.000 33.06493 234 ARG A N 1
ATOM 3743 C CA . ARG A 1 234 ? 12.03100 56.87600 18.73400 1.000 36.03922 234 ARG A CA 1
ATOM 3744 C C . ARG A 1 234 ? 12.26300 56.74100 17.23900 1.000 40.62361 234 ARG A C 1
ATOM 3745 O O . ARG A 1 234 ? 11.64900 55.89300 16.58000 1.000 38.66876 234 ARG A O 1
ATOM 3766 N N . GLY A 1 235 ? 13.15900 57.56400 16.71400 1.000 37.83068 235 GLY A N 1
ATOM 3767 C CA . GLY A 1 235 ? 13.39800 57.63900 15.29600 1.000 36.54387 235 GLY A CA 1
ATOM 3768 C C . GLY A 1 235 ? 12.39100 58.45200 14.51900 1.000 35.59522 235 GLY A C 1
ATOM 3769 O O . GLY A 1 235 ? 12.53500 58.57000 13.29200 1.000 35.69224 235 GLY A O 1
ATOM 3773 N N . GLY A 1 236 ? 11.37800 59.01100 15.18400 1.000 31.61197 236 GLY A N 1
ATOM 3774 C CA . GLY A 1 236 ? 10.28900 59.65500 14.46900 1.000 30.68883 236 GLY A CA 1
ATOM 3775 C C . GLY A 1 236 ? 10.69800 61.03900 13.99800 1.000 33.73377 236 GLY A C 1
ATOM 3776 O O . GLY A 1 236 ? 11.38500 61.78000 14.70100 1.000 30.56781 236 GLY A O 1
ATOM 3780 N N . ASP A 1 237 ? 10.35400 61.34400 12.74700 1.000 28.45009 237 ASP A N 1
ATOM 3781 C CA . ASP A 1 237 ? 10.61000 62.65800 12.18900 1.000 28.48506 237 ASP A CA 1
ATOM 3782 C C . ASP A 1 237 ? 9.33100 63.47300 12.30000 1.000 29.16850 237 ASP A C 1
ATOM 3783 O O . ASP A 1 237 ? 8.33100 63.01700 12.87500 1.000 27.90544 237 ASP A O 1
ATOM 3792 N N . HIS A 1 238 ? 9.37500 64.69600 11.75600 1.000 27.84979 238 HIS A N 1
ATOM 3793 C CA . HIS A 1 238 ? 8.36200 65.71000 12.06000 1.000 26.75813 238 HIS A CA 1
ATOM 3794 C C . HIS A 1 238 ? 6.95600 65.25800 11.66700 1.000 28.79156 238 HIS A C 1
ATOM 3795 O O . HIS A 1 238 ? 5.97200 65.58100 12.35500 1.000 27.13132 238 HIS A O 1
ATOM 3810 N N . VAL A 1 239 ? 6.82400 64.54900 10.53900 1.000 27.28539 239 VAL A N 1
ATOM 3811 C CA . VAL A 1 239 ? 5.50600 64.09200 10.11000 1.000 22.85888 239 VAL A CA 1
ATOM 3812 C C . VAL A 1 239 ? 5.41400 62.56500 10.03900 1.000 26.10443 239 VAL A C 1
ATOM 3813 O O . VAL A 1 239 ? 4.53700 62.02200 9.34800 1.000 27.71035 239 VAL A O 1
ATOM 3826 N N . PHE A 1 240 ? 6.28400 61.87000 10.76900 1.000 26.97976 240 PHE A N 1
ATOM 3827 C CA . PHE A 1 240 ? 6.18900 60.42400 10.93100 1.000 28.85246 240 PHE A CA 1
ATOM 3828 C C . PHE A 1 240 ? 6.11300 59.73400 9.57300 1.000 26.12869 240 PHE A C 1
ATOM 3829 O O . PHE A 1 240 ? 5.22000 58.92900 9.29100 1.000 28.95154 240 PHE A O 1
ATOM 3846 N N A THR A 1 241 ? 7.11700 60.01800 8.73000 0.632 28.26320 241 THR A N 1
ATOM 3847 N N B THR A 1 241 ? 7.12600 60.02300 8.75500 0.368 28.49016 241 THR A N 1
ATOM 3848 C CA A THR A 1 241 ? 7.08200 59.53000 7.35200 0.632 29.54111 241 THR A CA 1
ATOM 3849 C CA B THR A 1 241 ? 7.13600 59.55800 7.37600 0.368 29.66310 241 THR A CA 1
ATOM 3850 C C A THR A 1 241 ? 7.13700 58.00800 7.28700 0.632 33.61845 241 THR A C 1
ATOM 3851 C C B THR A 1 241 ? 7.15500 58.03400 7.29000 0.368 33.55548 241 THR A C 1
ATOM 3852 O O A THR A 1 241 ? 6.45100 57.39400 6.46100 0.632 35.06971 241 THR A O 1
ATOM 3853 O O B THR A 1 241 ? 6.45300 57.44700 6.46100 0.368 35.06445 241 THR A O 1
ATOM 3874 N N . ARG A 1 242 ? 7.95000 57.37600 8.13200 1.000 30.25556 242 ARG A N 1
ATOM 3875 C CA . ARG A 1 242 ? 8.06100 55.92300 8.06400 1.000 34.87124 242 ARG A CA 1
ATOM 3876 C C . ARG A 1 242 ? 6.72800 55.30800 8.48600 1.000 30.61678 242 ARG A C 1
ATOM 3877 O O . ARG A 1 242 ? 6.10300 55.73500 9.46100 1.000 29.95477 242 ARG A O 1
ATOM 3898 N N . ARG A 1 243 ? 6.28100 54.30800 7.73800 1.000 32.62177 243 ARG A N 1
ATOM 3899 C CA . ARG A 1 243 ? 4.95800 53.74200 7.98500 1.000 33.46036 243 ARG A CA 1
ATOM 3900 C C . ARG A 1 243 ? 4.81000 53.25600 9.42500 1.000 35.52651 243 ARG A C 1
ATOM 3901 O O . ARG A 1 243 ? 3.76100 53.45600 10.06000 1.000 30.86930 243 ARG A O 1
ATOM 3922 N N . GLU A 1 244 ? 5.86200 52.62200 9.96200 1.000 34.14362 244 GLU A N 1
ATOM 3923 C CA . GLU A 1 244 ? 5.77300 52.07400 11.30700 1.000 33.63996 244 GLU A CA 1
ATOM 3924 C C . GLU A 1 244 ? 5.58700 53.17200 12.33000 1.000 32.47394 244 GLU A C 1
ATOM 3925 O O . GLU A 1 244 ? 4.91000 52.96000 13.33800 1.000 34.31734 244 GLU A O 1
ATOM 3933 N N . HIS A 1 245 ? 6.13800 54.36200 12.06900 1.000 32.09535 245 HIS A N 1
ATOM 3934 C CA . HIS A 1 245 ? 5.94400 55.48900 12.98800 1.000 32.59651 245 HIS A CA 1
ATOM 3935 C C . HIS A 1 245 ? 4.52600 56.06200 12.91300 1.000 31.25231 245 HIS A C 1
ATOM 3936 O O . HIS A 1 245 ? 3.93000 56.37800 13.95200 1.000 28.68450 245 HIS A O 1
ATOM 3950 N N . THR A 1 246 ? 3.97900 56.23000 11.70300 1.000 27.54190 246 THR A N 1
ATOM 3951 C CA . THR A 1 246 ? 2.57000 56.58600 11.56500 1.000 26.39687 246 THR A CA 1
ATOM 3952 C C . THR A 1 246 ? 1.66800 55.60500 12.30700 1.000 27.26082 246 THR A C 1
ATOM 3953 O O . THR A 1 246 ? 0.77500 56.03000 13.04400 1.000 27.00699 246 THR A O 1
ATOM 3964 N N . ILE A 1 247 ? 1.91700 54.29800 12.16700 1.000 27.82771 247 ILE A N 1
ATOM 3965 C CA . ILE A 1 247 ? 1.12000 53.29500 12.87300 1.000 31.69190 247 ILE A CA 1
ATOM 3966 C C . ILE A 1 247 ? 1.26800 53.45400 14.37800 1.000 30.22956 247 ILE A C 1
ATOM 3967 O O . ILE A 1 247 ? 0.28300 53.39400 15.12100 1.000 28.97093 247 ILE A O 1
ATOM 3983 N N . GLU A 1 248 ? 2.50800 53.61700 14.85500 1.000 31.13776 248 GLU A N 1
ATOM 3984 C CA . GLU A 1 248 ? 2.73600 53.80900 16.28800 1.000 31.57935 248 GLU A CA 1
ATOM 3985 C C . GLU A 1 248 ? 1.97400 55.02500 16.81900 1.000 29.41918 248 GLU A C 1
ATOM 3986 O O . GLU A 1 248 ? 1.38300 54.96600 17.89900 1.000 31.91355 248 GLU A O 1
ATOM 3998 N N . VAL A 1 249 ? 1.98300 56.13700 16.07600 1.000 27.94750 249 VAL A N 1
ATOM 3999 C CA . VAL A 1 249 ? 1.28400 57.35700 16.50800 1.000 28.75960 249 VAL A CA 1
ATOM 4000 C C . VAL A 1 249 ? -0.21600 57.11800 16.61400 1.000 28.61047 249 VAL A C 1
ATOM 4001 O O . VAL A 1 249 ? -0.85100 57.48400 17.61400 1.000 28.63274 249 VAL A O 1
ATOM 4014 N N . ILE A 1 250 ? -0.78800 56.44700 15.61900 1.000 25.32461 250 ILE A N 1
ATOM 4015 C CA . ILE A 1 250 ? -2.21000 56.14200 15.64000 1.000 25.24095 250 ILE A CA 1
ATOM 4016 C C . ILE A 1 250 ? -2.52600 55.19700 16.79100 1.000 28.12431 250 ILE A C 1
ATOM 4017 O O . ILE A 1 250 ? -3.47500 55.42700 17.54500 1.000 28.51583 250 ILE A O 1
ATOM 4033 N N . GLU A 1 251 ? -1.72900 54.13400 16.95500 1.000 28.04868 251 GLU A N 1
ATOM 4034 C CA . GLU A 1 251 ? -2.01500 53.15900 18.00700 1.000 30.07204 251 GLU A CA 1
ATOM 4035 C C . GLU A 1 251 ? -1.96400 53.80900 19.38100 1.000 31.99802 251 GLU A C 1
ATOM 4036 O O . GLU A 1 251 ? -2.81600 53.53900 20.23700 1.000 32.19109 251 GLU A O 1
ATOM 4048 N N . ARG A 1 252 ? -0.96800 54.66200 19.61300 1.000 30.04224 252 ARG A N 1
ATOM 4049 C CA . ARG A 1 252 ? -0.85200 5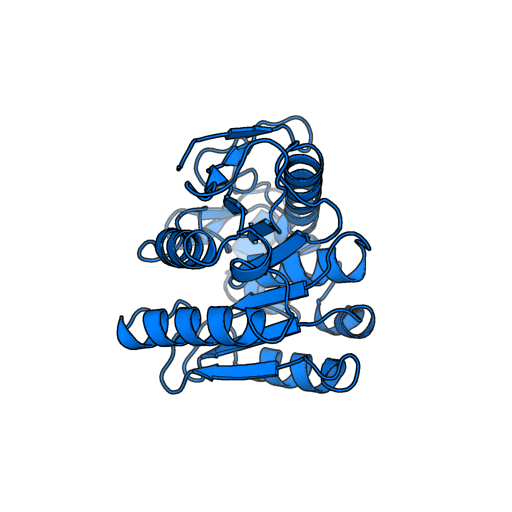5.32200 20.90600 1.000 30.40275 252 ARG A CA 1
ATOM 4050 C C . ARG A 1 252 ? -2.03500 56.25000 21.12600 1.000 29.02495 252 ARG A C 1
ATOM 4051 O O . ARG A 1 252 ? -2.58800 56.32500 22.22900 1.000 33.13205 252 ARG A O 1
ATOM 4072 N N . THR A 1 253 ? -2.46100 56.93800 20.07300 1.000 27.87642 253 THR A N 1
ATOM 4073 C CA . THR A 1 253 ? -3.59700 57.83700 20.20200 1.000 27.70081 253 THR A CA 1
ATOM 4074 C C . THR A 1 253 ? -4.86000 57.06400 20.56000 1.000 27.88167 253 THR A C 1
ATOM 4075 O O . THR A 1 253 ? -5.59000 57.45500 21.47200 1.000 28.71325 253 THR A O 1
ATOM 4086 N N . LEU A 1 254 ? -5.11500 55.93300 19.88100 1.000 27.51977 254 LEU A N 1
ATOM 4087 C CA . LEU A 1 254 ? -6.32100 55.15800 20.18800 1.000 28.87158 254 LEU A CA 1
ATOM 4088 C C . LEU A 1 254 ? -6.27000 54.58200 21.60100 1.000 29.75060 254 LEU A C 1
ATOM 4089 O O . LEU A 1 254 ? -7.29400 54.51500 22.31200 1.000 32.72416 254 LEU A O 1
ATOM 4105 N N . ASP A 1 255 ? -5.10200 54.06900 21.98200 1.000 29.86608 255 ASP A N 1
ATOM 4106 C CA . ASP A 1 255 ? -4.93800 53.50600 23.31600 1.000 31.47703 255 ASP A CA 1
ATOM 4107 C C . ASP A 1 255 ? -5.21400 54.56000 24.38800 1.000 31.09557 255 ASP A C 1
ATOM 4108 O O . ASP A 1 255 ? -5.92300 54.30500 25.37600 1.000 33.45622 255 ASP A O 1
ATOM 4117 N N . TRP A 1 256 ? -4.61100 55.73800 24.23400 1.000 29.49567 256 TRP A N 1
ATOM 4118 C CA . TRP A 1 256 ? -4.82300 56.81400 25.19700 1.000 31.29412 256 TRP A CA 1
ATOM 4119 C C . TRP A 1 256 ? -6.29300 57.21300 25.26500 1.000 31.55797 256 TRP A C 1
ATOM 4120 O O . TRP A 1 256 ? -6.86400 57.38200 26.35200 1.000 30.84269 256 TRP A O 1
ATOM 4141 N N . LEU A 1 257 ? -6.93800 57.33700 24.10700 1.000 29.68573 257 LEU A N 1
ATOM 4142 C CA . LEU A 1 257 ? -8.35100 57.70000 24.10600 1.000 30.77197 257 LEU A CA 1
ATOM 4143 C C . LEU A 1 257 ? -9.17800 56.64200 24.82800 1.000 32.22093 257 LEU A C 1
ATOM 4144 O O . LEU A 1 257 ? -10.14500 56.96300 25.53200 1.000 33.53675 257 LEU A O 1
ATOM 4160 N N . ARG A 1 258 ? -8.77700 55.37400 24.71300 1.000 33.16126 258 ARG A N 1
ATOM 4161 C CA . ARG A 1 258 ? -9.49600 54.32400 25.42500 1.000 36.03159 258 ARG A CA 1
ATOM 4162 C C . ARG A 1 258 ? -9.47200 54.58700 26.92400 1.000 36.97937 258 ARG A C 1
ATOM 4163 O O . ARG A 1 258 ? -10.45100 54.31700 27.62600 1.000 39.20321 258 ARG A O 1
ATOM 4184 N N A SER A 1 259 ? -8.36200 55.13700 27.42700 0.504 37.89451 259 SER A N 1
ATOM 4185 N N B SER A 1 259 ? -8.36800 55.13200 27.43500 0.496 37.89953 259 SER A N 1
ATOM 4186 C CA A SER A 1 259 ? -8.23100 55.40400 28.85500 0.504 41.88354 259 SER A CA 1
ATOM 4187 C CA B SER A 1 259 ? -8.26200 55.36100 28.87100 0.496 41.90337 259 SER A CA 1
ATOM 4188 C C A SER A 1 259 ? -9.21400 56.45600 29.33800 0.504 42.80373 259 SER A C 1
ATOM 4189 C C B SER A 1 259 ? -9.16900 56.48800 29.35000 0.496 42.80870 259 SER A C 1
ATOM 4190 O O A SER A 1 259 ? -9.53400 56.48700 30.53100 0.504 42.30352 259 SER A O 1
ATOM 4191 O O B SER A 1 259 ? -9.38800 56.60900 30.56000 0.496 42.27068 259 SER A O 1
ATOM 4206 N N . LEU A 1 260 ? -9.70900 57.30100 28.43900 1.000 37.60287 260 LEU A N 1
ATOM 4207 C CA . LEU A 1 260 ? -10.62200 58.36800 28.80000 1.000 38.53498 260 LEU A CA 1
ATOM 4208 C C . LEU A 1 260 ? -12.08000 57.93000 28.81700 1.000 42.69319 260 LEU A C 1
ATOM 4209 O O . LEU A 1 260 ? -12.93500 58.69800 29.25800 1.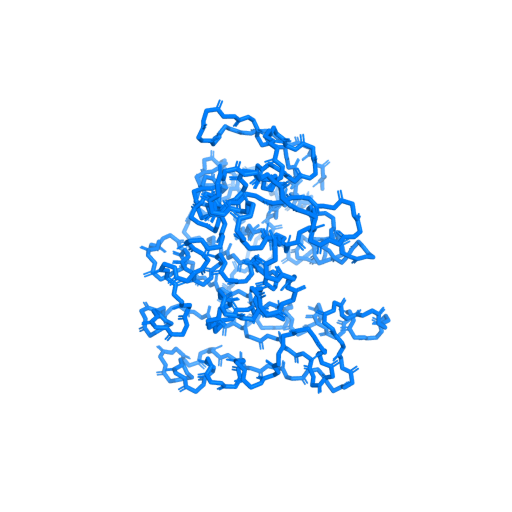000 43.80777 260 LEU A O 1
ATOM 4225 N N . ASN A 1 261 ? -12.39100 56.72800 28.34000 1.000 43.30624 261 ASN A N 1
ATOM 4226 C CA . ASN A 1 261 ? -13.75600 56.19700 28.35200 1.000 42.05693 261 ASN A CA 1
ATOM 4227 C C . ASN A 1 261 ? -14.74100 57.13100 27.65700 1.000 43.98417 261 ASN A C 1
ATOM 4228 O O . ASN A 1 261 ? -15.81200 57.43900 28.18800 1.000 46.33237 261 ASN A O 1
ATOM 4239 N N . LEU A 1 262 ? -14.37600 57.58400 26.45800 1.000 43.83226 262 LEU A N 1
ATOM 4240 C CA . LEU A 1 262 ? -15.25000 58.46100 25.68300 1.000 52.18148 262 LEU A CA 1
ATOM 4241 C C . LEU A 1 262 ? -16.25900 57.69600 24.84000 1.000 54.14202 262 LEU A C 1
ATOM 4242 O O . LEU A 1 262 ? -17.38300 58.17800 24.62300 1.000 42.91238 262 LEU A O 1
ATOM 4258 N N . VAL A 1 263 ? -15.86200 56.53200 24.33400 1.000 45.88150 263 VAL A N 1
ATOM 4259 C CA . VAL A 1 263 ? -16.73500 55.65200 23.57500 1.000 50.39536 263 VAL A CA 1
ATOM 4260 C C . VAL A 1 263 ? -17.08300 54.47100 24.46600 1.000 54.91134 263 VAL A C 1
ATOM 4261 O O . VAL A 1 263 ? -16.23100 53.96200 25.19900 1.000 51.95040 263 VAL A O 1
ATOM 4274 N N . ASP A 1 264 ? -18.32000 54.01700 24.38100 1.000 51.22513 264 ASP A N 1
ATOM 4275 C CA . ASP A 1 264 ? -18.74700 52.78800 25.05600 1.000 55.29674 264 ASP A CA 1
ATOM 4276 C C . ASP A 1 264 ? -19.62900 52.03900 24.05500 1.000 66.97802 264 ASP A C 1
ATOM 4277 O O . ASP A 1 264 ? -20.85800 52.16300 24.07300 1.000 69.62340 264 ASP A O 1
ATOM 4286 N N . LYS A 1 265 ? -18.99100 51.26600 23.16500 1.000 71.66518 265 LYS A N 1
ATOM 4287 C CA . LYS A 1 265 ? -19.74900 50.53300 22.15700 1.000 77.76523 265 LYS A CA 1
ATOM 4288 C C . LYS A 1 265 ? -20.50800 49.36800 22.77700 1.000 73.12168 265 LYS A C 1
ATOM 4289 O O . LYS A 1 265 ? -21.55700 48.97000 22.26400 1.000 74.99757 265 LYS A O 1
ATOM 4308 N N . LEU A 1 266 ? -19.98800 48.79500 23.86300 1.000 77.88497 266 LEU A N 1
ATOM 4309 C CA . LEU A 1 266 ? -20.71400 47.73200 24.55200 1.000 83.56581 266 LEU A CA 1
ATOM 4310 C C . LEU A 1 266 ? -22.04100 48.25100 25.08900 1.000 85.99324 266 LEU A C 1
ATOM 4311 O O . LEU A 1 266 ? -23.08900 47.62400 24.90000 1.000 86.70437 266 LEU A O 1
ATOM 4327 N N . ALA A 1 267 ? -22.01600 49.39900 25.77100 1.000 82.78162 267 ALA A N 1
ATOM 4328 C CA . ALA A 1 267 ? -23.25700 50.00000 26.24800 1.000 88.29653 267 ALA A CA 1
ATOM 4329 C C . ALA A 1 267 ? -24.16700 50.38900 25.09000 1.000 96.93397 267 ALA A C 1
ATOM 4330 O O . ALA A 1 267 ? -25.39600 50.37100 25.23200 1.000 98.78947 267 ALA A O 1
ATOM 4337 N N . ALA A 1 268 ? -23.58300 50.72400 23.93500 1.000 100.38226 268 ALA A N 1
ATOM 4338 C CA . ALA A 1 268 ? -24.38100 51.11500 22.77800 1.000 93.42098 268 ALA A CA 1
ATOM 4339 C C . ALA A 1 268 ? -25.35900 50.01700 22.38600 1.000 97.84954 268 ALA A C 1
ATOM 4340 O O . ALA A 1 268 ? -26.47300 50.30300 21.93200 1.000 107.62876 268 ALA A O 1
ATOM 4347 N N . ALA A 1 269 ? -24.96300 48.75700 22.54700 1.000 104.61834 269 ALA A N 1
ATOM 4348 C CA . ALA A 1 269 ? -25.87100 47.63100 22.33400 1.000 95.70707 269 ALA A CA 1
ATOM 4349 C C . ALA A 1 269 ? -27.21800 47.89000 23.00700 1.000 98.91584 269 ALA A C 1
ATOM 4350 O O . ALA A 1 269 ? -27.49700 47.37200 24.08600 1.000 103.98626 269 ALA A O 1
#

Solvent-accessible surface area: 12648 Å² total; per-residue (Å²): 104,73,97,99,16,75,15,102,3,119,69,58,66,0,45,0,24,5,1,14,12,127,94,43,152,82,143,80,131,4,8,0,0,0,1,0,0,5,50,47,14,61,23,40,20,34,85,141,0,0,12,75,2,0,128,29,2,15,118,50,7,2,0,0,0,12,0,0,0,33,9,3,49,95,12,63,36,118,18,52,90,11,31,3,62,11,5,17,48,1,0,32,74,0,0,36,40,0,32,139,31,120,59,0,28,46,117,101,0,0,0,0,0,4,13,8,0,0,0,0,0,0,5,6,12,16,136,21,227,76,3,59,0,0,0,1,0,0,1,1,1,28,81,6,94,200,94,49,27,143,67,31,118,178,111,22,43,149,106,4,98,151,35,72,25,3,89,45,24,149,55,79,105,0,76,81,23,1,2,97,37,0,41,74,50,15,0,30,106,10,2,72,152,3,150,39,22,2,0,0,0,0,0,55,61,14,115,84,15,70,37,74,4,0,75,108,0,56,104,65,0,96,122,57,31,135,85,12,47,40,55,34,0,161,38,0,45,28,31,0,74,174,190,116,22,14,66,63,0,20,95,63,1,42,73,7,3,195,58,28,123,27,47,90,94,166,73,42,119

InterPro domains:
  IPR001375 Peptidase S9, prolyl oligopeptidase, catalytic domain [PF00326] (52-258)
  IPR029058 Alpha/Beta hydrolase fold [G3DSA:3.40.50.1820] (5-261)
  IPR029058 Alpha/Beta hydrolase fold [SSF53474] (3-258)
  IPR050261 FrsA esterase [PTHR22946] (2-259)

Secondary structure (DSSP, 8-state):
-EEEEEEEETTEEEEEEEE--TT--SS--EEEEEEE--TT--TT-GGGHHHHHHHHHHHTT-EEEEEPPTTSTTSSS-GGG--HHHHHHHHHHHHHHHHT-TTEEEEEEEEEEETHHHHHHHHHHHH-TTEEEEEEES---S--HHHHHHTS-HHHHHHHHTT--EEEETTEEE-HHHHHHTTTS-HHHHGGG--S-EEEEEETT-SSS-HHHHHHHHHHHTTTSTT-EEEEETT--TT--SHHHHHHHHHHHHHHHHHTT---HHHH-

Radius of gyration: 18.0 Å; Cα contacts (8 Å, |Δi|>4): 581; chains: 1; bounding box: 48×50×41 Å

Organism: NCBI:txid2026714

Sequence (269 aa):
MIKPVTFMMSEGEQIIGVVLHVPDDLRGDKRAPAIAMFHGFTGNKSEAHRLFVHVARSLCNNDGFVVLRFDFRGSGDSDGEFEDMMTVPGEVCDASRSIDFLSELNNFVDSSERIGVLGLSMGGRVAAILASKDRRIKFVILYSAALTPLRRKFLEGLEKESIRRLEMMGEAVHVGNGWYLKKGFFETVDSIVPLDVLDRIRVPVLIIHGDSDSVIPLDGALKGYEIIRDLNDKNELYIVRGGDHVFTTRREHTIEVIERTLDWLRSSLNLVDKLAAA

Nearest PDB structures (foldseek):
  8b4u-assembly1_A  TM=1.004E+00  e=2.840E-60  Candidatus Bathyarchaeota archaeon
  7q4j-assembly1_A  TM=9.253E-01  e=2.885E-27  Thermoanaerobacter thermohydrosulfuricus
  7q4h-assembly1_B  TM=9.319E-01  e=7.134E-27  Thermoanaerobacter thermohydrosulfuricus
  7wwh-assembly2_B  TM=8.929E-01  e=5.140E-24  Parageobacillus thermoglucosidasius
  7z2x-assembly1_B  TM=8.787E-01  e=1.633E-24  Lentilactobacillus buchneri

B-factor: mean 39.93, std 18.63, range [19.99, 150.05]